Protein AF-A0A1F6ZN48-F1 (afdb_monomer)

Secondary structure (DSSP, 8-state):
-PPPEEEEEEEE--TT-TT---HHHHHHHHHHH-TT-EEEEETTTEEEEETTTEEEEEEEEEEETTEEEEEES--TT-GGG--STT--HHHHHHHHTTTT-EEEE-STTSTT-THHHHHHHHHSTT-HHHHT--EEEEEESGGGSS--GGGGGHHHHHHHHHHHHHHH-TTPEEEEE---SSGGGTTSS----PPPP-B-TTSSB-HHHHHHHHHHHHHHHHHHHHHHHHHHHHHHHHHHHTT--TTTHHHHHHHHHHHHTTSS-GGG-

pLDDT: mean 73.54, std 14.49, range [29.38, 93.12]

Solvent-accessible surface area (backbone atoms only — not comparable to full-atom values): 14704 Å² total; per-residue (Å²): 133,86,81,73,46,80,45,79,52,69,38,68,63,51,86,86,39,97,81,55,78,53,64,60,59,52,50,52,53,53,46,55,70,34,92,84,37,54,61,44,76,16,78,52,13,27,34,40,36,30,90,62,55,30,42,36,34,26,29,36,39,34,61,27,65,52,16,32,35,37,39,36,46,42,44,74,87,53,67,82,77,55,76,52,63,84,45,39,66,66,61,50,50,63,72,44,57,94,70,64,54,41,27,27,41,37,49,24,54,47,93,71,19,27,40,65,55,50,53,50,42,65,70,38,91,78,49,61,77,55,73,66,40,40,24,37,30,28,37,54,35,59,50,72,47,99,62,66,82,74,38,71,49,22,36,60,50,19,40,53,51,44,56,56,43,32,77,78,38,61,55,38,10,82,34,33,44,24,76,54,91,49,84,88,36,64,77,76,36,55,62,83,60,62,81,48,58,34,55,33,98,83,68,45,71,32,33,67,34,30,39,51,27,44,53,47,22,33,34,49,48,17,48,51,51,49,52,51,52,52,51,42,51,53,50,43,51,57,44,52,76,68,71,58,67,94,85,63,53,60,56,68,52,46,48,60,49,32,41,73,67,53,74,39,59,89,84,76,114

Mean predicted aligned error: 10.27 Å

Nearest PDB structures (foldseek):
  6r02-assembly1_F  TM=3.843E-01  e=4.782E+00  Psychrobacter arcticus

Foldseek 3Di:
DADAEEDEDEDAFDPPPPPTDCPQVVVLVVLVPDPVWDWDDFQQQWIQTPPNRYIYGYWYWAQELQATKIKTRDHPPCRVVGDDNPDHLVSVLVVCPPVLIAMEQPLQQDVSGNVVVLVVLLPDPVNPSLVSHLEYELAEQVLPPPDDPSSLCSSVVSVVSRVSSCVVPLNYAHWHDLNDPDPVSPPPIGQDWDQQDQQDPVGDGHSSSNSNSVSVRRSVNSVLVVVLVVVLVVVLVVVVVVPDDNPPVSCVSSVVSCVVNSVDDPSSD

Radius of gyration: 19.33 Å; Cα contacts (8 Å, |Δi|>4): 443; chains: 1; bounding box: 45×41×61 Å

Structure (mmCIF, N/CA/C/O backbone):
data_AF-A0A1F6ZN48-F1
#
_entry.id   AF-A0A1F6ZN48-F1
#
loop_
_atom_site.group_PDB
_atom_site.id
_atom_site.type_symbol
_atom_site.label_atom_id
_atom_site.label_alt_id
_atom_site.label_comp_id
_atom_site.label_asym_id
_atom_site.label_entity_id
_atom_site.label_seq_id
_atom_site.pdbx_PDB_ins_code
_atom_site.Cartn_x
_atom_site.Cartn_y
_atom_site.Cartn_z
_atom_site.occupancy
_atom_site.B_iso_or_equiv
_atom_site.auth_seq_id
_atom_site.auth_comp_id
_atom_site.auth_asym_id
_atom_site.auth_atom_id
_atom_site.pdbx_PDB_model_num
ATOM 1 N N . MET A 1 1 ? 15.085 -21.242 3.134 1.00 29.38 1 MET A N 1
ATOM 2 C CA . MET A 1 1 ? 13.868 -20.751 2.451 1.00 29.38 1 MET A CA 1
ATOM 3 C C . MET A 1 1 ? 14.048 -19.257 2.242 1.00 29.38 1 MET A C 1
ATOM 5 O O . MET A 1 1 ? 14.310 -18.572 3.220 1.00 29.38 1 MET A O 1
ATOM 9 N N . GLY A 1 2 ? 14.067 -18.788 0.990 1.00 34.91 2 GLY A N 1
ATOM 10 C CA . GLY A 1 2 ? 14.378 -17.390 0.669 1.00 34.91 2 GLY A CA 1
ATOM 11 C C . GLY A 1 2 ? 13.341 -16.435 1.257 1.00 34.91 2 GLY A C 1
ATOM 12 O O . GLY A 1 2 ? 12.150 -16.724 1.215 1.00 34.91 2 GLY A O 1
ATOM 13 N N . SER A 1 3 ? 13.793 -15.330 1.843 1.00 37.97 3 SER A N 1
ATOM 14 C CA . SER A 1 3 ? 12.930 -14.223 2.248 1.00 37.97 3 SER A CA 1
ATOM 15 C C . SER A 1 3 ? 12.482 -13.451 1.006 1.00 37.97 3 SER A C 1
ATOM 17 O O . SER A 1 3 ? 13.312 -13.073 0.182 1.00 37.97 3 SER A O 1
ATOM 19 N N . TRP A 1 4 ? 11.176 -13.241 0.877 1.00 49.06 4 TRP A N 1
ATOM 20 C CA . TRP A 1 4 ? 10.527 -12.568 -0.251 1.00 49.06 4 TRP A CA 1
ATOM 21 C C . TRP A 1 4 ? 10.323 -11.086 0.086 1.00 49.06 4 TRP A C 1
ATOM 23 O O . TRP A 1 4 ? 10.028 -10.772 1.240 1.00 49.06 4 TRP A O 1
ATOM 33 N N . ALA A 1 5 ? 10.459 -10.181 -0.886 1.00 53.94 5 ALA A N 1
ATOM 34 C CA . ALA A 1 5 ? 10.312 -8.741 -0.662 1.00 53.94 5 ALA A CA 1
ATOM 35 C C . ALA A 1 5 ? 9.341 -8.110 -1.669 1.00 53.94 5 ALA A C 1
ATOM 37 O O . ALA A 1 5 ? 9.411 -8.370 -2.869 1.00 53.94 5 ALA A O 1
ATOM 38 N N . VAL A 1 6 ? 8.446 -7.254 -1.174 1.00 56.34 6 VAL A N 1
ATOM 39 C CA . VAL A 1 6 ? 7.614 -6.371 -2.000 1.00 56.34 6 VAL A CA 1
ATOM 40 C C . VAL A 1 6 ? 8.195 -4.971 -1.881 1.00 56.34 6 VAL A C 1
ATOM 42 O O . VAL A 1 6 ? 8.385 -4.480 -0.769 1.00 56.34 6 VAL A O 1
ATOM 45 N N . ILE A 1 7 ? 8.503 -4.349 -3.017 1.00 58.72 7 ILE A N 1
ATOM 46 C CA . ILE A 1 7 ? 9.019 -2.981 -3.073 1.00 58.72 7 ILE A CA 1
ATOM 47 C C . ILE A 1 7 ? 8.030 -2.163 -3.900 1.00 58.72 7 ILE A C 1
ATOM 49 O O . ILE A 1 7 ? 7.825 -2.442 -5.078 1.00 58.72 7 ILE A O 1
ATOM 53 N N . GLY A 1 8 ? 7.400 -1.161 -3.293 1.00 57.28 8 GLY A N 1
ATOM 54 C CA . GLY A 1 8 ? 6.732 -0.107 -4.055 1.00 57.28 8 GLY A CA 1
ATOM 55 C C . GLY A 1 8 ? 7.788 0.879 -4.543 1.00 57.28 8 GLY A C 1
ATOM 56 O O . GLY A 1 8 ? 8.584 1.350 -3.733 1.00 57.28 8 GLY A O 1
ATOM 57 N N . ILE A 1 9 ? 7.834 1.158 -5.847 1.00 56.22 9 ILE A N 1
ATOM 58 C CA . ILE A 1 9 ? 8.553 2.328 -6.360 1.00 56.22 9 ILE A CA 1
ATOM 59 C C . ILE A 1 9 ? 7.487 3.370 -6.663 1.00 56.22 9 ILE A C 1
ATOM 61 O O . ILE A 1 9 ? 6.744 3.250 -7.637 1.00 56.22 9 ILE A O 1
ATOM 65 N N . THR A 1 10 ? 7.403 4.363 -5.791 1.00 55.34 10 THR A N 1
ATOM 66 C CA . THR A 1 10 ? 6.427 5.441 -5.890 1.00 55.34 10 THR A CA 1
ATOM 67 C C . THR A 1 10 ? 6.991 6.577 -6.733 1.00 55.34 10 THR A C 1
ATOM 69 O O . THR A 1 10 ? 8.103 7.054 -6.487 1.00 55.34 10 THR A O 1
ATOM 72 N N . SER A 1 11 ? 6.225 7.026 -7.725 1.00 52.91 11 SER A N 1
ATOM 73 C CA . SER A 1 11 ? 6.406 8.348 -8.314 1.00 52.91 11 SER A CA 1
ATOM 74 C C . SER A 1 11 ? 5.617 9.381 -7.514 1.00 52.91 11 SER A C 1
ATOM 76 O O . SER A 1 11 ? 4.406 9.243 -7.369 1.00 52.91 11 SER A O 1
ATOM 78 N N . ILE A 1 12 ? 6.273 10.439 -7.052 1.00 49.12 12 ILE A N 1
ATOM 79 C CA . ILE A 1 12 ? 5.602 11.717 -6.792 1.00 49.12 12 ILE A CA 1
ATOM 80 C C . ILE A 1 12 ? 5.347 12.299 -8.177 1.00 49.12 12 ILE A C 1
ATOM 82 O O . ILE A 1 12 ? 6.306 12.480 -8.935 1.00 49.12 12 ILE A O 1
ATOM 86 N N . GLY A 1 13 ? 4.081 12.485 -8.546 1.00 47.25 13 GLY A N 1
ATOM 87 C CA . GLY A 1 13 ? 3.722 13.086 -9.825 1.00 47.25 13 GLY A CA 1
ATOM 88 C C . GLY A 1 13 ? 4.231 14.522 -9.879 1.00 47.25 13 GLY A C 1
ATOM 89 O O . GLY A 1 13 ? 3.526 15.426 -9.457 1.00 47.25 13 GLY A O 1
ATOM 90 N N . ASP A 1 14 ? 5.458 14.733 -10.358 1.00 45.06 14 ASP A N 1
ATOM 91 C CA . ASP A 1 14 ? 5.970 16.080 -10.591 1.00 45.06 14 ASP A CA 1
ATOM 92 C C . ASP A 1 14 ? 5.291 16.616 -11.856 1.00 45.06 14 ASP A C 1
ATOM 94 O O . ASP A 1 14 ? 5.590 16.207 -12.983 1.00 45.06 14 ASP A O 1
ATOM 98 N N . ASP A 1 15 ? 4.361 17.537 -11.648 1.00 44.62 15 ASP A N 1
ATOM 99 C CA . ASP A 1 15 ? 3.696 18.373 -12.642 1.00 44.62 15 ASP A CA 1
ATOM 100 C C . ASP A 1 15 ? 4.688 19.162 -13.521 1.00 44.62 15 ASP A C 1
ATOM 102 O O . ASP A 1 15 ? 4.328 19.643 -14.598 1.00 44.62 15 ASP A O 1
ATOM 106 N N . ARG A 1 16 ? 5.973 19.219 -13.142 1.00 42.34 16 ARG A N 1
ATOM 107 C CA . ARG A 1 16 ? 7.070 19.786 -13.945 1.00 42.34 16 ARG A CA 1
ATOM 108 C C . ARG A 1 16 ? 7.732 18.787 -14.895 1.00 42.34 16 ARG A C 1
ATOM 110 O O . ARG A 1 16 ? 8.701 19.150 -15.564 1.00 42.34 16 ARG A O 1
ATOM 117 N N . CYS A 1 17 ? 7.252 17.544 -14.991 1.00 44.72 17 CYS A N 1
ATOM 118 C CA . CYS A 1 17 ? 7.737 16.577 -15.975 1.00 44.72 17 CYS A CA 1
ATOM 119 C C . CYS A 1 17 ? 6.802 16.539 -17.206 1.00 44.72 17 CYS A C 1
ATOM 121 O O . CYS A 1 17 ? 5.846 15.764 -17.221 1.00 44.72 17 CYS A O 1
ATOM 123 N N . PRO A 1 18 ? 7.082 17.294 -18.293 1.00 38.88 18 PRO A N 1
ATOM 124 C CA . PRO A 1 18 ? 6.216 17.370 -19.484 1.00 38.88 18 PRO A CA 1
ATOM 125 C C . PRO A 1 18 ? 6.076 16.044 -20.260 1.00 38.88 18 PRO A C 1
ATOM 127 O O . PRO A 1 18 ? 5.379 15.977 -21.270 1.00 38.88 18 PRO A O 1
ATOM 130 N N . HIS A 1 19 ? 6.744 14.977 -19.812 1.00 44.47 19 HIS A N 1
ATOM 131 C CA . HIS A 1 19 ? 6.700 13.636 -20.400 1.00 44.47 19 HIS A CA 1
ATOM 132 C C . HIS A 1 19 ? 6.181 12.553 -19.434 1.00 44.47 19 HIS A C 1
ATOM 134 O O . HIS A 1 19 ? 6.306 11.361 -19.750 1.00 44.47 19 HIS A O 1
ATOM 140 N N . GLY A 1 20 ? 5.621 12.968 -18.290 1.00 57.22 20 GLY A N 1
ATOM 141 C CA . GLY A 1 20 ? 5.235 12.099 -17.178 1.00 57.22 20 GLY A CA 1
ATOM 142 C C . GLY A 1 20 ? 6.442 11.589 -16.385 1.00 57.22 20 GLY A C 1
ATOM 143 O O . GLY A 1 20 ? 7.563 11.510 -16.900 1.00 57.22 20 GLY A O 1
ATOM 144 N N . ASP A 1 21 ? 6.230 11.232 -15.118 1.00 63.84 21 ASP A N 1
ATOM 145 C CA . ASP A 1 21 ? 7.240 10.523 -14.335 1.00 63.84 21 ASP A CA 1
ATOM 146 C C . ASP A 1 21 ? 7.408 9.096 -14.880 1.00 63.84 21 ASP A C 1
ATOM 148 O O . ASP A 1 21 ? 6.488 8.286 -14.825 1.00 63.84 21 ASP A O 1
ATOM 152 N N . ARG A 1 22 ? 8.596 8.804 -15.425 1.00 73.31 22 ARG A N 1
ATOM 153 C CA . ARG A 1 22 ? 8.951 7.503 -16.017 1.00 73.31 22 ARG A CA 1
ATOM 154 C C . ARG A 1 22 ? 9.913 6.688 -15.154 1.00 73.31 22 ARG A C 1
ATOM 156 O O . ARG A 1 22 ? 10.701 5.895 -15.679 1.00 73.31 22 ARG A O 1
ATOM 163 N N . ARG A 1 23 ? 9.973 6.940 -13.839 1.00 76.31 23 ARG A N 1
ATOM 164 C CA . ARG A 1 23 ? 10.884 6.225 -12.925 1.00 76.31 23 ARG A CA 1
ATOM 165 C C . ARG A 1 23 ? 10.635 4.718 -12.935 1.00 76.31 23 ARG A C 1
ATOM 167 O O . ARG A 1 23 ? 11.607 3.962 -12.976 1.00 76.31 23 ARG A O 1
ATOM 174 N N . PHE A 1 24 ? 9.374 4.285 -12.963 1.00 80.06 24 PHE A N 1
ATOM 175 C CA . PHE A 1 24 ? 9.022 2.867 -13.036 1.00 80.06 24 PHE A CA 1
ATOM 176 C C . PHE A 1 24 ? 9.510 2.224 -14.342 1.00 80.06 24 PHE A C 1
ATOM 178 O O . PHE A 1 24 ? 10.179 1.192 -14.303 1.00 80.06 24 PHE A O 1
ATOM 185 N N . GLU A 1 25 ? 9.258 2.851 -15.493 1.00 79.25 25 GLU A N 1
ATOM 186 C CA . GLU A 1 25 ? 9.687 2.371 -16.812 1.00 79.25 25 GLU A CA 1
ATOM 187 C C . GLU A 1 25 ? 11.210 2.312 -16.898 1.00 79.25 25 GLU A C 1
ATOM 189 O O . GLU A 1 25 ? 11.771 1.289 -17.282 1.00 79.25 25 GLU A O 1
ATOM 194 N N . ARG A 1 26 ? 11.901 3.374 -16.463 1.00 81.88 26 ARG A N 1
ATOM 195 C CA . ARG A 1 26 ? 13.371 3.418 -16.441 1.00 81.88 26 ARG A CA 1
ATOM 196 C C . ARG A 1 26 ? 13.951 2.326 -15.549 1.00 81.88 26 ARG A C 1
ATOM 198 O O . ARG A 1 26 ? 14.933 1.689 -15.936 1.00 81.88 26 ARG A O 1
ATOM 205 N N . PHE A 1 27 ? 13.360 2.096 -14.375 1.00 82.88 27 PHE A N 1
ATOM 206 C CA . PHE A 1 27 ? 13.764 1.006 -13.492 1.00 82.88 27 PHE A CA 1
ATOM 207 C C . PHE A 1 27 ? 13.535 -0.355 -14.158 1.00 82.88 27 PHE A C 1
ATOM 209 O O . PHE A 1 27 ? 14.456 -1.172 -14.202 1.00 82.88 27 PHE A O 1
ATOM 216 N N . ALA A 1 28 ? 12.351 -0.584 -14.728 1.00 82.56 28 ALA A N 1
ATOM 217 C CA . ALA A 1 28 ? 12.004 -1.834 -15.393 1.00 82.56 28 ALA A CA 1
ATOM 218 C C . ALA A 1 28 ? 12.919 -2.133 -16.588 1.00 82.56 28 ALA A C 1
ATOM 220 O O . ALA A 1 28 ? 13.422 -3.250 -16.712 1.00 82.56 28 ALA A O 1
ATOM 221 N N . ASP A 1 29 ? 13.193 -1.138 -17.428 1.00 85.50 29 ASP A N 1
ATOM 222 C CA 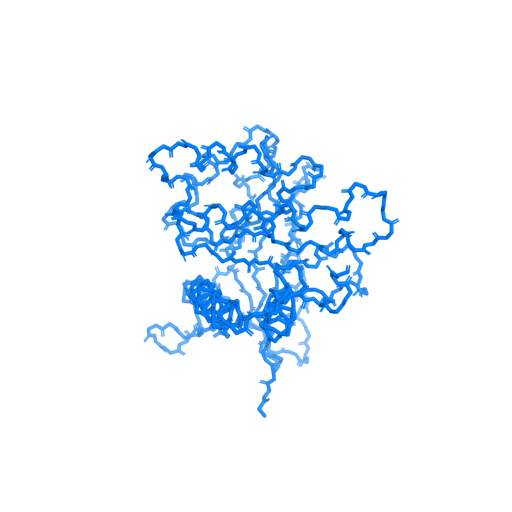. ASP A 1 29 ? 14.073 -1.268 -18.588 1.00 85.50 29 ASP A CA 1
ATOM 223 C C . ASP A 1 29 ? 15.526 -1.506 -18.176 1.00 85.50 29 ASP A C 1
ATOM 225 O O . ASP A 1 29 ? 16.215 -2.342 -18.764 1.00 85.50 29 ASP A O 1
ATOM 229 N N . SER A 1 30 ? 16.002 -0.802 -17.145 1.00 85.31 30 SER A N 1
ATOM 230 C CA . SER A 1 30 ? 17.337 -1.018 -16.581 1.00 85.31 30 SER A CA 1
ATOM 231 C C . SER A 1 30 ? 17.478 -2.435 -16.015 1.00 85.31 30 SER A C 1
ATOM 233 O O . SER A 1 30 ? 18.443 -3.141 -16.321 1.00 85.31 30 SER A O 1
ATOM 235 N N . ALA A 1 31 ? 16.474 -2.900 -15.266 1.00 83.56 31 ALA A N 1
ATOM 236 C CA . ALA A 1 31 ? 16.444 -4.249 -14.718 1.00 83.56 31 ALA A CA 1
ATOM 237 C C . ALA A 1 31 ? 16.430 -5.316 -15.829 1.00 83.56 31 ALA A C 1
ATOM 239 O O . ALA A 1 31 ? 17.190 -6.278 -15.741 1.00 83.56 31 ALA A O 1
ATOM 240 N N . LYS A 1 32 ? 15.644 -5.122 -16.901 1.00 86.06 32 LYS A N 1
ATOM 241 C CA . LYS A 1 32 ? 15.586 -6.020 -18.075 1.00 86.06 32 LYS A CA 1
ATOM 242 C C . LYS A 1 32 ? 16.908 -6.087 -18.849 1.00 86.06 32 LYS A C 1
ATOM 244 O O . LYS A 1 32 ? 17.242 -7.133 -19.394 1.00 86.06 32 LYS A O 1
ATOM 249 N N . LYS A 1 33 ? 17.678 -4.993 -18.900 1.00 88.44 33 LYS A N 1
ATOM 250 C CA . LYS A 1 33 ? 19.006 -4.956 -19.548 1.00 88.44 33 LYS A CA 1
ATOM 251 C C . LYS A 1 33 ? 20.085 -5.685 -18.743 1.00 88.44 33 LYS A C 1
ATOM 253 O O . LYS A 1 33 ? 21.126 -6.049 -19.292 1.00 88.44 33 LYS A O 1
ATOM 258 N N . SER A 1 34 ? 19.867 -5.894 -17.445 1.00 83.81 34 SER A N 1
ATOM 259 C CA . SER A 1 34 ? 20.812 -6.610 -16.594 1.00 83.81 34 SER A CA 1
ATOM 260 C C . SER A 1 34 ? 20.828 -8.100 -16.925 1.00 83.81 34 SER A C 1
ATOM 262 O O . SER A 1 34 ? 19.850 -8.806 -16.709 1.00 83.81 34 SER A O 1
ATOM 264 N N . ARG A 1 35 ? 21.992 -8.629 -17.320 1.00 82.62 35 ARG A N 1
ATOM 265 C CA . ARG A 1 35 ? 22.191 -10.083 -17.495 1.00 82.62 35 ARG A CA 1
ATOM 266 C C . ARG A 1 35 ? 22.078 -10.881 -16.187 1.00 82.62 35 ARG A C 1
ATOM 268 O O . ARG A 1 35 ? 22.070 -12.105 -16.226 1.00 82.62 35 ARG A O 1
ATOM 275 N N . LYS A 1 36 ? 22.049 -10.204 -15.031 1.00 85.62 36 LYS A N 1
ATOM 276 C CA . LYS A 1 36 ? 21.998 -10.840 -13.704 1.00 85.62 36 LYS A CA 1
ATOM 277 C C . LYS A 1 36 ? 20.583 -11.205 -13.264 1.00 85.62 36 LYS A C 1
ATOM 279 O O . LYS A 1 36 ? 20.440 -12.004 -12.343 1.00 85.62 36 LYS A O 1
ATOM 284 N N . TYR A 1 37 ? 19.564 -10.598 -13.869 1.00 84.56 37 TYR A N 1
ATOM 285 C CA . TYR A 1 37 ? 18.188 -10.722 -13.408 1.00 84.56 37 TYR A CA 1
ATOM 286 C C . TYR A 1 37 ? 17.283 -11.236 -14.518 1.00 84.56 37 TYR A C 1
ATOM 288 O O . TYR A 1 37 ? 17.397 -10.824 -15.668 1.00 84.56 37 TYR A O 1
ATOM 296 N N . ASN A 1 38 ? 16.351 -12.111 -14.152 1.00 86.56 38 ASN A N 1
ATOM 297 C CA . ASN A 1 38 ? 15.229 -12.454 -15.016 1.00 86.56 38 ASN A CA 1
ATOM 298 C C . ASN A 1 38 ? 14.041 -11.577 -14.616 1.00 86.56 38 ASN A C 1
ATOM 300 O O . ASN A 1 38 ? 13.551 -11.682 -13.490 1.00 86.56 38 ASN A O 1
ATOM 304 N N . VAL A 1 39 ? 13.617 -10.690 -15.516 1.00 88.12 39 VAL A N 1
ATOM 305 C CA . VAL A 1 39 ? 12.559 -9.710 -15.252 1.00 88.12 39 VAL A CA 1
ATOM 306 C C . VAL A 1 39 ? 11.333 -10.045 -16.085 1.00 88.12 39 VAL A C 1
ATOM 308 O O . VAL A 1 39 ? 11.400 -10.058 -17.312 1.00 88.12 39 VAL A O 1
ATOM 311 N N . ARG A 1 40 ? 10.202 -10.289 -15.420 1.00 88.38 40 ARG A N 1
ATOM 312 C CA . ARG A 1 40 ? 8.908 -10.527 -16.071 1.00 88.38 40 ARG A CA 1
ATOM 313 C C . ARG A 1 40 ? 8.004 -9.320 -15.895 1.00 88.38 40 ARG A C 1
ATOM 315 O O . ARG A 1 40 ? 7.862 -8.817 -14.784 1.00 88.38 40 ARG A O 1
ATOM 322 N N . ASP A 1 41 ? 7.407 -8.875 -16.990 1.00 87.56 41 ASP A N 1
ATOM 323 C CA . ASP A 1 41 ? 6.379 -7.838 -16.987 1.00 87.56 41 ASP A CA 1
ATOM 324 C C . ASP A 1 41 ? 5.039 -8.443 -16.553 1.00 87.56 41 ASP A C 1
ATOM 326 O O . ASP A 1 41 ? 4.695 -9.531 -17.011 1.00 87.56 41 ASP A O 1
ATOM 330 N N . LEU A 1 42 ? 4.324 -7.774 -15.651 1.00 87.56 42 LEU A N 1
ATOM 331 C CA . LEU A 1 42 ? 3.010 -8.185 -15.157 1.00 87.56 42 LEU A CA 1
ATOM 332 C C . LEU A 1 42 ? 1.971 -7.168 -15.647 1.00 87.56 42 LEU A C 1
ATOM 334 O O . LEU A 1 42 ? 1.446 -6.367 -14.870 1.00 87.56 42 LEU A O 1
ATOM 338 N N . ASP A 1 43 ? 1.762 -7.169 -16.964 1.00 84.06 43 ASP A N 1
ATOM 339 C CA . ASP A 1 43 ? 0.775 -6.352 -17.686 1.00 84.06 43 ASP A CA 1
ATOM 340 C C . ASP A 1 43 ? 0.925 -4.841 -17.446 1.00 84.06 43 ASP A C 1
ATOM 342 O O . ASP A 1 43 ? -0.048 -4.100 -17.311 1.00 84.06 43 ASP A O 1
ATOM 346 N N . GLY A 1 44 ? 2.170 -4.370 -17.314 1.00 81.06 44 GLY A N 1
ATOM 347 C CA . GLY A 1 44 ? 2.487 -2.971 -17.035 1.00 81.06 44 GLY A CA 1
ATOM 348 C C . GLY A 1 44 ? 2.136 -2.487 -15.622 1.00 81.06 44 GLY 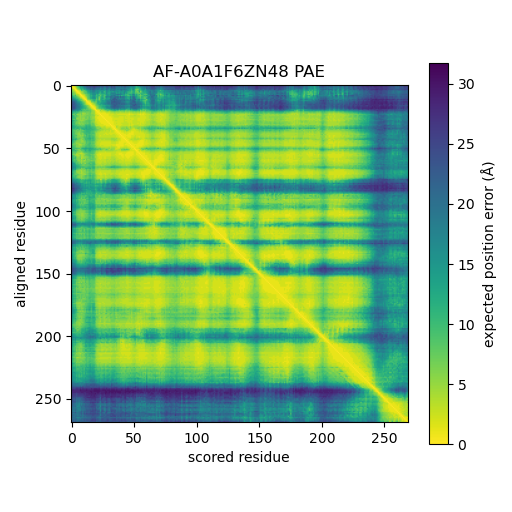A C 1
ATOM 349 O O . GLY A 1 44 ? 2.503 -1.368 -15.273 1.00 81.06 44 GLY A O 1
ATOM 350 N N . ARG A 1 45 ? 1.481 -3.307 -14.790 1.00 83.69 45 ARG A N 1
ATOM 351 C CA . ARG A 1 45 ? 1.122 -2.960 -13.401 1.00 83.69 45 ARG A CA 1
ATOM 352 C C . ARG A 1 45 ? 2.257 -3.197 -12.417 1.00 83.69 45 ARG A C 1
ATOM 354 O O . ARG A 1 45 ? 2.337 -2.552 -11.373 1.00 83.69 45 ARG A O 1
ATOM 361 N N . ALA A 1 46 ? 3.101 -4.173 -12.725 1.00 87.06 46 ALA A N 1
ATOM 362 C CA . ALA A 1 46 ? 4.237 -4.556 -11.910 1.00 87.06 46 ALA A CA 1
ATOM 363 C C . ALA A 1 46 ? 5.301 -5.260 -12.756 1.00 87.06 46 ALA A C 1
ATOM 365 O O . ALA A 1 46 ? 5.069 -5.640 -13.904 1.00 87.06 46 ALA A O 1
ATOM 366 N N . ILE A 1 47 ? 6.470 -5.466 -12.164 1.00 87.56 47 ILE A N 1
ATOM 367 C CA . ILE A 1 47 ? 7.485 -6.379 -12.673 1.00 87.56 47 ILE A CA 1
ATOM 368 C C . ILE A 1 47 ? 7.920 -7.347 -11.576 1.00 87.56 47 ILE A C 1
ATOM 370 O O . ILE A 1 47 ? 8.029 -6.981 -10.406 1.00 87.56 47 ILE A O 1
ATOM 374 N N . LEU A 1 48 ? 8.192 -8.588 -11.962 1.00 87.12 48 LEU A N 1
ATOM 375 C CA . LEU A 1 48 ? 8.806 -9.597 -11.106 1.00 87.12 48 LEU A CA 1
ATOM 376 C C . LEU A 1 48 ? 10.291 -9.702 -11.450 1.00 87.12 48 LEU A C 1
ATOM 378 O O . LEU A 1 48 ? 10.635 -10.012 -12.589 1.00 87.12 48 LEU A O 1
ATOM 382 N N . VAL A 1 49 ? 11.160 -9.501 -10.463 1.00 86.56 49 VAL A N 1
ATOM 383 C CA . VAL A 1 49 ? 12.619 -9.581 -10.595 1.00 86.56 49 VAL A CA 1
ATOM 384 C C . VAL A 1 49 ? 13.137 -10.835 -9.886 1.00 86.56 49 VAL A C 1
ATOM 386 O O . VAL A 1 49 ? 13.033 -10.977 -8.666 1.00 86.56 49 VAL A O 1
ATOM 389 N N . GLN A 1 50 ? 13.721 -11.754 -10.652 1.00 84.12 50 GLN A N 1
ATOM 390 C CA . GLN A 1 50 ? 14.328 -13.001 -10.177 1.00 84.12 50 GLN A CA 1
ATOM 391 C C . GLN A 1 50 ? 15.863 -12.950 -10.269 1.00 84.12 50 GLN A C 1
ATOM 393 O O . GLN A 1 50 ? 16.389 -12.238 -11.126 1.00 84.12 50 GLN A O 1
ATOM 398 N N . PRO A 1 51 ? 16.600 -13.706 -9.426 1.00 77.25 51 PRO A N 1
ATOM 399 C CA . PRO A 1 51 ? 16.127 -14.697 -8.444 1.00 77.25 51 PRO A CA 1
ATOM 400 C C . PRO A 1 51 ? 15.654 -14.109 -7.106 1.00 77.25 51 PRO A C 1
ATOM 402 O O . PRO A 1 51 ? 15.212 -14.860 -6.245 1.00 77.25 51 PRO A O 1
ATOM 405 N N . GLY A 1 52 ? 15.722 -12.786 -6.919 1.00 70.81 52 GLY A N 1
ATOM 406 C CA . GLY A 1 52 ? 15.337 -12.130 -5.662 1.00 70.81 52 GLY A CA 1
ATOM 407 C C . GLY A 1 52 ? 13.857 -12.264 -5.288 1.00 70.81 52 GLY A C 1
ATOM 408 O O . GLY A 1 52 ? 13.496 -11.972 -4.153 1.00 70.81 52 GLY A O 1
ATOM 409 N N . ASN A 1 53 ? 13.012 -12.707 -6.225 1.00 78.06 53 ASN A N 1
ATOM 410 C CA . ASN A 1 53 ? 11.559 -12.795 -6.086 1.00 78.06 53 ASN A CA 1
ATOM 411 C C . ASN A 1 53 ? 10.957 -11.497 -5.541 1.00 78.06 53 ASN A C 1
ATOM 413 O O . ASN A 1 53 ? 10.169 -11.487 -4.593 1.00 78.06 53 ASN A O 1
ATOM 417 N N . ILE A 1 54 ? 11.399 -10.400 -6.149 1.00 82.25 54 ILE A N 1
ATOM 418 C CA . ILE A 1 54 ? 10.978 -9.052 -5.806 1.00 82.25 54 ILE A CA 1
ATOM 419 C C . ILE A 1 54 ? 9.876 -8.662 -6.775 1.00 82.25 54 ILE A C 1
ATOM 421 O O . ILE A 1 54 ? 10.086 -8.692 -7.988 1.00 82.25 54 ILE A O 1
ATOM 425 N N . VAL A 1 55 ? 8.718 -8.283 -6.242 1.00 85.44 55 VAL A N 1
ATOM 426 C CA . VAL A 1 55 ? 7.656 -7.669 -7.042 1.00 85.44 55 VAL A CA 1
ATOM 427 C C . VAL A 1 55 ? 7.743 -6.169 -6.860 1.00 85.44 55 VAL A C 1
ATOM 429 O O . VAL A 1 55 ? 7.685 -5.676 -5.731 1.00 85.44 55 VAL A O 1
ATOM 432 N N . VAL A 1 56 ? 7.892 -5.469 -7.979 1.00 87.00 56 VAL A N 1
ATOM 433 C CA . VAL A 1 56 ? 7.918 -4.013 -8.031 1.00 87.00 56 VAL A CA 1
ATOM 434 C C . VAL A 1 56 ? 6.656 -3.535 -8.716 1.00 87.00 56 VAL A C 1
ATOM 436 O O . VAL A 1 56 ? 6.469 -3.804 -9.900 1.00 87.00 56 VAL A O 1
ATOM 439 N N . TYR A 1 57 ? 5.788 -2.858 -7.975 1.00 87.12 57 TYR A N 1
ATOM 440 C CA . TYR A 1 57 ? 4.543 -2.311 -8.510 1.00 87.12 57 TYR A CA 1
ATOM 441 C C . TYR A 1 57 ? 4.760 -0.911 -9.077 1.00 87.12 57 TYR A C 1
ATOM 443 O O . TYR A 1 57 ? 5.541 -0.133 -8.529 1.00 87.12 57 TYR A O 1
ATOM 451 N N . ASN A 1 58 ? 4.036 -0.597 -10.148 1.00 85.12 58 ASN A N 1
ATOM 452 C CA . ASN A 1 58 ? 3.876 0.767 -10.620 1.00 85.12 58 ASN A CA 1
ATOM 453 C C . ASN A 1 58 ? 2.918 1.503 -9.678 1.00 85.12 58 ASN A C 1
ATOM 455 O O . ASN A 1 58 ? 1.808 1.021 -9.420 1.00 85.12 58 ASN A O 1
ATOM 459 N N . SER A 1 59 ? 3.347 2.636 -9.136 1.00 84.44 59 SER A N 1
ATOM 460 C CA . SER A 1 59 ? 2.581 3.372 -8.134 1.00 84.44 59 SER A CA 1
ATOM 461 C C . SER A 1 59 ? 2.829 4.867 -8.200 1.00 84.44 59 SER A C 1
ATOM 463 O O . SER A 1 59 ? 3.930 5.291 -8.540 1.00 84.44 59 SER A O 1
ATOM 465 N N . ILE A 1 60 ? 1.819 5.644 -7.813 1.00 81.94 60 ILE A N 1
ATOM 466 C CA . ILE A 1 60 ? 1.894 7.099 -7.689 1.00 81.94 60 ILE A CA 1
ATOM 467 C C . ILE A 1 60 ? 1.445 7.521 -6.297 1.00 81.94 60 ILE A C 1
ATOM 469 O O . ILE A 1 60 ? 0.466 6.989 -5.772 1.00 81.94 60 ILE A O 1
ATOM 473 N N . GLU A 1 61 ? 2.141 8.485 -5.718 1.00 82.81 61 GLU A N 1
ATOM 474 C CA . GLU A 1 61 ? 1.597 9.282 -4.631 1.00 82.81 61 GLU A CA 1
ATOM 475 C C . GLU A 1 61 ? 0.919 10.508 -5.231 1.00 82.81 61 GLU A C 1
ATOM 477 O O . GLU A 1 61 ? 1.562 11.369 -5.832 1.00 82.81 61 GLU A O 1
ATOM 482 N N . ALA A 1 62 ? -0.403 10.532 -5.124 1.00 79.81 62 ALA A N 1
ATOM 483 C CA . ALA A 1 62 ? -1.227 11.634 -5.567 1.00 79.81 62 ALA A CA 1
ATOM 484 C C . ALA A 1 62 ? -1.378 12.652 -4.436 1.00 79.81 62 ALA A C 1
ATOM 486 O O . ALA A 1 62 ? -1.974 12.333 -3.407 1.00 79.81 62 ALA A O 1
ATOM 487 N N . GLU A 1 63 ? -0.888 13.873 -4.648 1.00 78.44 63 GLU A N 1
ATOM 488 C CA . GLU A 1 63 ? -1.161 15.013 -3.772 1.00 78.44 63 GLU A CA 1
ATOM 489 C C . GLU A 1 63 ? -2.566 15.560 -4.062 1.00 78.44 63 GLU A C 1
ATOM 491 O O . GLU A 1 63 ? -2.800 16.178 -5.104 1.00 78.44 63 GLU A O 1
ATOM 496 N N . LEU A 1 64 ? -3.513 15.323 -3.151 1.00 78.62 64 LEU A N 1
ATOM 497 C CA . LEU A 1 64 ? -4.895 15.796 -3.274 1.00 78.62 64 LEU A CA 1
ATOM 498 C C . LEU A 1 64 ? -5.143 16.999 -2.368 1.00 78.62 64 LEU A C 1
ATOM 500 O O . LEU A 1 64 ? -4.365 17.295 -1.458 1.00 78.62 64 LEU A O 1
ATOM 504 N N . ARG A 1 65 ? -6.283 17.668 -2.570 1.00 77.62 65 ARG A N 1
ATOM 505 C CA . ARG A 1 65 ? -6.695 18.810 -1.739 1.00 77.62 65 ARG A CA 1
ATOM 506 C C . ARG A 1 65 ? -6.742 18.475 -0.246 1.00 77.62 65 ARG A C 1
ATOM 508 O O . ARG A 1 65 ? -6.328 19.290 0.572 1.00 77.62 65 ARG A O 1
ATOM 515 N N . GLU A 1 66 ? -7.270 17.306 0.108 1.00 80.38 66 GLU A N 1
ATOM 516 C CA . GLU A 1 66 ? -7.414 16.882 1.506 1.00 80.38 66 GLU A CA 1
ATOM 517 C C . GLU A 1 66 ? -6.251 16.012 2.002 1.00 80.38 66 GLU A C 1
ATOM 519 O O . GLU A 1 66 ? -6.353 15.461 3.090 1.00 80.38 66 GLU A O 1
ATOM 524 N N . GLY A 1 67 ? -5.183 15.858 1.212 1.00 81.38 67 GLY A N 1
ATOM 525 C CA . GLY A 1 67 ? -3.970 15.111 1.553 1.00 81.38 67 GLY A CA 1
ATOM 526 C C . GLY A 1 67 ? -3.599 14.010 0.567 1.00 81.38 67 GLY A C 1
ATOM 527 O O . GLY A 1 67 ? -4.239 13.856 -0.467 1.00 81.38 67 GLY A O 1
ATOM 528 N N . SER A 1 68 ? -2.527 13.269 0.848 1.00 84.38 68 SER A N 1
ATOM 529 C CA . SER A 1 68 ? -1.943 12.364 -0.149 1.00 84.38 68 SER A CA 1
ATOM 530 C C . SER A 1 68 ? -2.473 10.929 -0.098 1.00 84.38 68 SER A C 1
ATOM 532 O O . SER A 1 68 ? -2.747 10.358 0.965 1.00 84.38 68 SER A O 1
ATOM 534 N N . VAL A 1 69 ? -2.553 10.317 -1.283 1.00 86.38 69 VAL A N 1
ATOM 535 C CA . VAL A 1 69 ? -2.944 8.916 -1.480 1.00 86.38 69 VAL A CA 1
ATOM 536 C C . VAL A 1 69 ? -1.908 8.205 -2.339 1.00 86.38 69 VAL A C 1
ATOM 538 O O . VAL A 1 69 ? -1.664 8.583 -3.482 1.00 86.38 69 VAL A O 1
ATOM 541 N N . LEU A 1 70 ? -1.349 7.115 -1.819 1.00 87.44 70 LEU A N 1
ATOM 542 C CA . LEU A 1 70 ? -0.518 6.198 -2.587 1.00 87.44 70 LEU A CA 1
ATOM 543 C C . LEU A 1 70 ? -1.407 5.183 -3.311 1.00 87.44 70 LEU A C 1
ATOM 545 O O . LEU A 1 70 ? -2.046 4.337 -2.681 1.00 87.44 70 LEU A O 1
ATOM 549 N N . VAL A 1 71 ? -1.419 5.233 -4.639 1.00 86.75 71 VAL A N 1
ATOM 550 C CA . VAL A 1 71 ? -2.131 4.282 -5.499 1.00 86.75 71 VAL A CA 1
ATOM 551 C C . VAL A 1 71 ? -1.131 3.313 -6.119 1.00 86.75 71 VAL A C 1
ATOM 553 O O . VAL A 1 71 ? -0.170 3.723 -6.764 1.00 86.75 71 VAL A O 1
ATOM 556 N N . VAL A 1 72 ? -1.364 2.014 -5.940 1.00 87.88 72 VAL A N 1
ATOM 557 C CA . VAL A 1 72 ? -0.459 0.926 -6.330 1.00 87.88 72 VAL A CA 1
ATOM 558 C C . VAL A 1 72 ? -1.121 -0.005 -7.345 1.00 87.88 72 VAL A C 1
ATOM 560 O O . VAL A 1 72 ? -2.289 -0.380 -7.206 1.00 87.88 72 VAL A O 1
ATOM 563 N N . GLY A 1 73 ? -0.340 -0.427 -8.343 1.00 85.81 73 GLY A N 1
ATOM 564 C CA . GLY A 1 73 ? -0.759 -1.339 -9.409 1.00 85.81 73 GLY A CA 1
ATOM 565 C C . GLY A 1 73 ? -1.348 -0.633 -10.631 1.00 85.81 73 GLY A C 1
ATOM 566 O O . GLY A 1 73 ? -2.186 -1.221 -11.323 1.00 85.81 73 GLY A O 1
ATOM 567 N N . LEU A 1 74 ? -0.933 0.615 -10.873 1.00 82.75 74 LEU A N 1
ATOM 568 C CA . LEU A 1 74 ? -1.344 1.411 -12.029 1.00 82.75 74 LEU A CA 1
ATOM 569 C C . LEU A 1 74 ? -0.835 0.797 -13.334 1.00 82.75 74 LEU A C 1
ATOM 571 O O . LEU A 1 74 ? 0.305 0.350 -13.414 1.00 82.75 74 LEU A O 1
ATOM 575 N N . GLN A 1 75 ? -1.646 0.826 -14.388 1.00 80.06 75 GLN A N 1
ATOM 576 C CA . GLN A 1 75 ? -1.146 0.513 -15.729 1.00 80.06 75 GLN A CA 1
ATOM 577 C C . GLN A 1 75 ? -0.222 1.645 -16.214 1.00 80.06 75 GLN A C 1
ATOM 579 O O . GLN A 1 75 ? -0.469 2.811 -15.895 1.00 80.06 75 GLN A O 1
ATOM 584 N N . ARG A 1 76 ? 0.829 1.322 -16.984 1.00 69.31 76 ARG A N 1
ATOM 585 C CA . ARG A 1 76 ? 1.864 2.284 -17.437 1.00 69.31 76 ARG A CA 1
ATOM 586 C C . ARG A 1 76 ? 1.312 3.562 -18.083 1.00 69.31 76 ARG A C 1
ATOM 588 O O . ARG A 1 76 ? 1.891 4.624 -17.902 1.00 69.31 76 ARG A O 1
ATOM 595 N N . ASP A 1 77 ? 0.151 3.483 -18.727 1.00 65.06 77 ASP A N 1
ATOM 596 C CA . ASP A 1 77 ? -0.458 4.614 -19.441 1.00 65.06 77 ASP A CA 1
ATOM 597 C C . ASP A 1 77 ? -1.570 5.325 -18.644 1.00 65.06 77 ASP A C 1
ATOM 599 O O . ASP A 1 77 ? -2.230 6.235 -19.143 1.00 65.06 77 ASP A O 1
ATOM 603 N N . THR A 1 78 ? -1.794 4.926 -17.386 1.00 64.75 78 THR A N 1
ATOM 604 C CA . THR A 1 78 ? -2.825 5.513 -16.506 1.00 64.75 78 THR A CA 1
ATOM 605 C C . THR A 1 78 ? -2.289 6.561 -15.528 1.00 64.75 78 THR A C 1
ATOM 607 O O . THR A 1 78 ? -3.042 7.071 -14.704 1.00 64.75 78 THR A O 1
ATOM 610 N N . THR A 1 79 ? -1.015 6.940 -15.630 1.00 56.59 79 THR A N 1
ATOM 611 C CA . THR A 1 79 ? -0.381 7.966 -14.778 1.00 56.59 79 THR A CA 1
ATOM 612 C C . THR A 1 79 ? -0.952 9.372 -14.984 1.00 56.59 79 THR A C 1
ATOM 614 O O . THR A 1 79 ? -0.914 10.178 -14.061 1.00 56.59 79 THR A O 1
ATOM 617 N N . ASN A 1 80 ? -1.596 9.641 -16.127 1.00 55.09 80 ASN A N 1
ATOM 618 C CA . ASN A 1 80 ? -2.337 10.887 -16.374 1.00 55.09 80 ASN A CA 1
ATOM 619 C C . ASN A 1 80 ? -3.619 11.027 -15.530 1.00 55.09 80 ASN A C 1
ATOM 621 O O . ASN A 1 80 ? -4.286 12.054 -15.610 1.00 55.09 80 ASN A O 1
ATOM 625 N N . LEU A 1 81 ? -4.008 10.004 -14.756 1.00 54.91 81 LEU A N 1
ATOM 626 C CA . LEU A 1 81 ? -5.235 10.047 -13.956 1.00 54.91 81 LEU A CA 1
ATOM 627 C C . LEU A 1 81 ? -5.171 11.049 -12.795 1.00 54.91 81 LEU A C 1
ATOM 629 O O . LEU A 1 81 ? -6.221 11.368 -12.244 1.00 54.91 81 LEU A O 1
ATOM 633 N N . ILE A 1 82 ? -3.983 11.492 -12.366 1.00 57.00 82 ILE A N 1
ATOM 634 C CA . ILE A 1 82 ? -3.858 12.199 -11.088 1.00 57.00 82 ILE A CA 1
ATOM 635 C C . ILE A 1 82 ? -2.667 13.164 -11.104 1.00 57.00 82 ILE A C 1
ATOM 637 O O . ILE A 1 82 ? -1.584 12.851 -10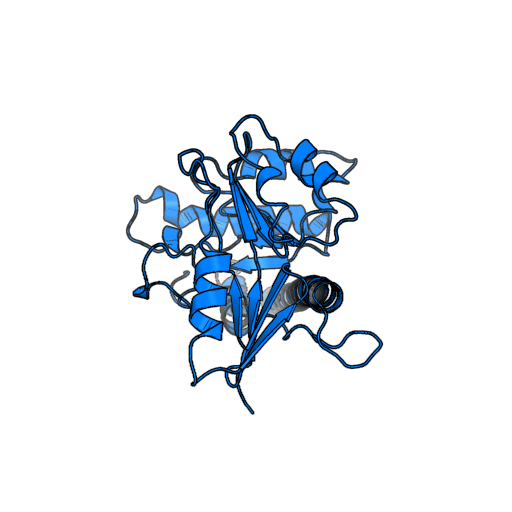.618 1.00 57.00 82 ILE A O 1
ATOM 641 N N . SER A 1 83 ? -2.856 14.353 -11.675 1.00 50.28 83 SER A N 1
ATOM 642 C CA . SER A 1 83 ? -1.924 15.466 -11.472 1.00 50.28 83 SER A CA 1
ATOM 643 C C . SER A 1 83 ? -2.695 16.730 -11.109 1.00 50.28 83 SER A C 1
ATOM 645 O O . SER A 1 83 ? -3.495 17.212 -11.911 1.00 50.28 83 SER A O 1
ATOM 647 N N . GLY A 1 84 ? -2.430 17.268 -9.919 1.00 54.19 84 GLY A N 1
ATOM 648 C CA . GLY A 1 84 ? -2.898 18.584 -9.491 1.00 54.19 84 GLY A CA 1
ATOM 649 C C . GLY A 1 84 ? -3.762 18.566 -8.230 1.00 54.19 84 GLY A C 1
ATOM 650 O O . GLY A 1 84 ? -4.599 17.689 -8.028 1.00 54.19 84 GLY A O 1
ATOM 651 N N . ARG A 1 85 ? -3.609 19.625 -7.425 1.00 53.31 85 ARG A N 1
ATOM 652 C CA . ARG A 1 85 ? -4.356 19.889 -6.177 1.00 53.31 85 ARG A CA 1
ATOM 653 C C . ARG A 1 85 ? -5.874 20.059 -6.362 1.00 53.31 85 ARG A C 1
ATOM 655 O O . ARG A 1 85 ? -6.585 20.273 -5.385 1.00 53.31 85 ARG A O 1
ATOM 662 N N . GLU A 1 86 ? -6.366 20.009 -7.599 1.00 59.47 86 GLU A N 1
ATOM 663 C CA . GLU A 1 86 ? -7.793 20.074 -7.936 1.00 59.47 86 GLU A CA 1
ATOM 664 C C . GLU A 1 86 ? -8.500 18.717 -7.788 1.00 59.47 86 GLU A C 1
ATOM 666 O O . GLU A 1 86 ? -9.724 18.673 -7.662 1.00 59.47 86 GLU A O 1
ATOM 671 N N . VAL A 1 87 ? -7.751 17.607 -7.764 1.00 66.00 87 VAL A N 1
ATOM 672 C CA . VAL A 1 87 ? -8.314 16.281 -7.490 1.00 66.00 87 VAL A CA 1
ATOM 673 C C . VAL A 1 87 ? -8.515 16.129 -5.978 1.00 66.00 87 VAL A C 1
ATOM 675 O O . VAL A 1 87 ? -7.619 16.421 -5.186 1.00 66.00 87 VAL A O 1
ATOM 678 N N . ASN A 1 88 ? -9.703 15.676 -5.574 1.00 78.25 88 ASN A N 1
ATOM 679 C CA . ASN A 1 88 ? -10.022 15.308 -4.196 1.00 78.25 88 ASN A CA 1
ATOM 680 C C . ASN A 1 88 ? -10.088 13.781 -4.038 1.00 78.25 88 ASN A C 1
ATOM 682 O O . ASN A 1 88 ? -10.065 13.029 -5.020 1.00 78.25 88 ASN A O 1
ATOM 686 N N . HIS A 1 89 ? -10.186 13.318 -2.795 1.00 75.25 89 HIS A N 1
ATOM 687 C CA . HIS A 1 89 ? -10.261 11.888 -2.488 1.00 75.25 89 HIS A CA 1
ATOM 688 C C . HIS A 1 89 ? -11.451 11.190 -3.159 1.00 75.25 89 HIS A C 1
ATOM 690 O O . HIS A 1 89 ? -11.280 10.109 -3.716 1.00 75.25 89 HIS A O 1
ATOM 696 N N . ASP A 1 90 ? -12.636 11.803 -3.169 1.00 76.25 90 ASP A N 1
ATOM 697 C CA . ASP A 1 90 ? -13.845 11.193 -3.740 1.00 76.25 90 ASP A CA 1
ATOM 698 C C . ASP A 1 90 ? -13.725 10.965 -5.252 1.00 76.25 90 ASP A C 1
ATOM 700 O O . ASP A 1 90 ? -14.045 9.881 -5.753 1.00 76.25 90 ASP A O 1
ATOM 704 N N . ASN A 1 91 ? -13.210 11.957 -5.983 1.00 78.75 91 ASN A N 1
ATOM 705 C CA . ASN A 1 91 ? -12.972 11.865 -7.421 1.00 78.75 91 ASN A CA 1
ATOM 706 C C . ASN A 1 91 ? -11.904 10.812 -7.718 1.00 78.75 91 ASN A C 1
ATOM 708 O O . ASN A 1 91 ? -12.085 9.991 -8.622 1.00 78.75 91 ASN A O 1
ATOM 712 N N . LEU A 1 92 ? -10.821 10.786 -6.930 1.00 81.19 92 LEU A N 1
ATOM 713 C CA . LEU A 1 92 ? -9.793 9.765 -7.067 1.00 81.19 92 LEU A CA 1
ATOM 714 C C . LEU A 1 92 ? -10.380 8.370 -6.832 1.00 81.19 92 LEU A C 1
ATOM 716 O O . LEU A 1 92 ? -10.255 7.514 -7.708 1.00 81.19 92 LEU A O 1
ATOM 720 N N . PHE A 1 93 ? -11.046 8.138 -5.698 1.00 81.88 93 PHE A N 1
ATOM 721 C CA . PHE A 1 93 ? -11.604 6.834 -5.344 1.00 81.88 93 PHE A CA 1
ATOM 722 C C . PHE A 1 93 ? -12.643 6.355 -6.350 1.00 81.88 93 PHE A C 1
ATOM 724 O O . PHE A 1 93 ? -12.596 5.193 -6.743 1.00 81.88 93 PHE A O 1
ATOM 731 N N . SER A 1 94 ? -13.496 7.248 -6.849 1.00 78.56 94 SER A N 1
ATOM 732 C CA . SER A 1 94 ? -14.437 6.935 -7.930 1.00 78.56 94 SER A CA 1
ATOM 733 C C . SER A 1 94 ? -13.712 6.550 -9.223 1.00 78.56 94 SER A C 1
ATOM 735 O O . SER A 1 94 ? -14.120 5.624 -9.918 1.00 78.56 94 SER A O 1
ATOM 737 N N . SER A 1 95 ? -12.602 7.222 -9.546 1.00 74.81 95 SER A N 1
ATOM 738 C CA . SER A 1 95 ? -11.823 6.930 -10.755 1.00 74.81 95 SER A CA 1
ATOM 739 C C . SER A 1 95 ? -11.050 5.608 -10.688 1.00 74.81 95 SER A C 1
ATOM 741 O O . SER A 1 95 ? -10.700 5.060 -11.740 1.00 74.81 95 SER A O 1
ATOM 743 N N . ILE A 1 96 ? -10.762 5.106 -9.482 1.00 77.38 96 ILE A N 1
ATOM 744 C CA . ILE A 1 96 ? -10.031 3.852 -9.263 1.00 77.38 96 ILE A CA 1
ATOM 745 C C . ILE A 1 96 ? -10.923 2.681 -8.849 1.00 77.38 96 ILE A C 1
ATOM 747 O O . ILE A 1 96 ? -10.459 1.534 -8.862 1.00 77.38 96 ILE A O 1
ATOM 751 N N . ASP A 1 97 ? -12.184 2.945 -8.515 1.00 76.94 97 ASP A N 1
ATOM 752 C CA . ASP A 1 97 ? -13.157 1.908 -8.205 1.00 76.94 97 ASP A CA 1
ATOM 753 C C . ASP A 1 97 ? -13.327 0.947 -9.394 1.00 76.94 97 ASP A C 1
ATOM 755 O O . ASP A 1 97 ? -13.210 1.318 -10.565 1.00 76.94 97 ASP A O 1
ATOM 759 N N . GLY A 1 98 ? -13.488 -0.339 -9.094 1.00 71.88 98 GLY A N 1
ATOM 760 C CA . GLY A 1 98 ? -13.565 -1.407 -10.095 1.00 71.88 98 GLY A CA 1
ATOM 761 C C . GLY A 1 98 ? -12.267 -1.707 -10.869 1.00 71.88 98 GLY A C 1
ATOM 762 O O . GLY A 1 98 ? -12.172 -2.769 -11.478 1.00 71.88 98 GLY A O 1
ATOM 763 N N . LYS A 1 99 ? -11.227 -0.858 -10.811 1.00 76.50 99 LYS A N 1
ATOM 764 C CA . LYS A 1 99 ? -9.952 -1.064 -11.545 1.00 76.50 99 LYS A CA 1
ATOM 765 C C . LYS A 1 99 ? -8.948 -1.968 -10.828 1.00 76.50 99 LYS A C 1
ATOM 767 O O . LYS A 1 99 ? -7.865 -2.254 -11.347 1.00 76.50 99 LYS A O 1
ATOM 772 N N . GLY A 1 100 ? -9.301 -2.409 -9.623 1.00 78.94 100 GLY A N 1
ATOM 773 C CA . GLY A 1 100 ? -8.517 -3.349 -8.827 1.00 78.94 100 GLY A CA 1
ATOM 774 C C . GLY A 1 100 ? -7.335 -2.735 -8.078 1.00 78.94 100 GLY A C 1
ATOM 775 O O . GLY A 1 100 ? -6.712 -3.458 -7.309 1.00 78.94 100 GLY A O 1
ATOM 776 N N . TYR A 1 101 ? -7.049 -1.436 -8.232 1.00 87.12 101 TYR A N 1
ATOM 777 C CA . TYR A 1 101 ? -5.927 -0.762 -7.567 1.00 87.12 101 TYR A CA 1
ATOM 778 C C . TYR A 1 101 ? -5.973 -0.906 -6.037 1.00 87.12 101 TYR A C 1
ATOM 780 O O . TYR A 1 101 ? -7.038 -1.080 -5.423 1.00 87.12 101 TYR A O 1
ATOM 788 N N . ALA A 1 102 ? -4.788 -0.877 -5.428 1.00 89.19 102 ALA A N 1
ATOM 789 C CA . ALA A 1 102 ? -4.631 -0.767 -3.984 1.00 89.19 102 ALA A CA 1
ATOM 790 C C . ALA A 1 102 ? -4.355 0.699 -3.643 1.00 89.19 102 ALA A C 1
ATOM 792 O O . ALA A 1 102 ? -3.478 1.309 -4.248 1.00 89.19 102 ALA A O 1
ATOM 793 N N . ALA A 1 103 ? -5.110 1.256 -2.702 1.00 90.19 103 ALA A N 1
ATOM 794 C CA . ALA A 1 103 ? -4.997 2.656 -2.314 1.00 90.19 103 ALA A CA 1
ATOM 795 C C . ALA A 1 103 ? -4.670 2.771 -0.830 1.00 90.19 103 ALA A C 1
ATOM 797 O O . ALA A 1 103 ? -5.330 2.147 0.006 1.00 90.19 103 ALA A O 1
ATOM 798 N N . PHE A 1 104 ? -3.659 3.565 -0.507 1.00 91.12 104 PHE A N 1
ATOM 799 C CA . PHE A 1 104 ? -3.205 3.787 0.853 1.00 91.12 104 PHE A CA 1
ATOM 800 C C . PHE A 1 104 ? -3.258 5.268 1.167 1.00 91.12 104 PHE A C 1
ATOM 802 O O . PHE A 1 104 ? -2.742 6.083 0.408 1.00 91.12 104 PHE A O 1
ATOM 809 N N . LEU A 1 105 ? -3.863 5.608 2.297 1.00 90.56 105 LEU A N 1
ATOM 810 C CA . LEU A 1 105 ? -3.745 6.953 2.836 1.00 90.56 105 LEU A CA 1
ATOM 811 C C . LEU A 1 105 ? -2.375 7.074 3.489 1.00 90.56 105 LEU A C 1
ATOM 813 O O . LEU A 1 105 ? -2.095 6.359 4.454 1.00 90.56 105 LEU A O 1
ATOM 817 N N . VAL A 1 106 ? -1.521 7.922 2.927 1.00 88.19 106 VAL A N 1
ATOM 818 C CA . VAL A 1 106 ? -0.152 8.123 3.408 1.00 88.19 106 VAL A CA 1
ATOM 819 C C . VAL A 1 106 ? -0.082 9.353 4.299 1.00 88.19 106 VAL A C 1
ATOM 821 O O . VAL A 1 106 ? -0.908 10.261 4.189 1.00 88.19 106 VAL A O 1
ATOM 824 N N . HIS A 1 107 ? 0.840 9.283 5.258 1.00 85.31 107 HIS A N 1
ATOM 825 C CA . HIS A 1 107 ? 1.205 10.299 6.238 1.00 85.31 107 HIS A CA 1
ATOM 826 C C . HIS A 1 107 ? 0.020 11.143 6.734 1.00 85.31 107 HIS A C 1
ATOM 828 O O . HIS A 1 107 ? 0.090 12.371 6.789 1.00 85.31 107 HIS A O 1
ATOM 834 N N . PRO A 1 108 ? -1.081 10.508 7.193 1.00 85.88 108 PRO A N 1
ATOM 835 C CA . PRO A 1 108 ? -2.352 11.194 7.415 1.00 85.88 108 PRO A CA 1
ATOM 836 C C . PRO A 1 108 ? -2.249 12.330 8.435 1.00 85.88 108 PRO A C 1
ATOM 838 O O . PRO A 1 108 ? -3.020 13.278 8.388 1.00 85.88 108 PRO A O 1
ATOM 841 N N . CYS A 1 109 ? -1.297 12.244 9.365 1.00 85.56 109 CYS A N 1
ATOM 842 C CA . CYS A 1 109 ? -1.063 13.230 10.420 1.00 85.56 109 CYS A CA 1
ATOM 843 C C . CYS A 1 109 ? 0.210 14.074 10.212 1.00 85.56 109 CYS A C 1
ATOM 845 O O . CYS A 1 109 ? 0.689 14.674 11.175 1.00 85.56 109 CYS A O 1
ATOM 847 N N . HIS A 1 110 ? 0.767 14.092 9.001 1.00 75.56 110 HIS A N 1
ATOM 848 C CA . HIS A 1 110 ? 1.861 14.972 8.587 1.00 75.56 110 HIS A CA 1
ATOM 849 C C . HIS A 1 110 ? 1.306 16.276 7.980 1.00 75.56 110 HIS A C 1
ATOM 851 O O . HIS A 1 110 ? 0.088 16.442 7.863 1.00 75.56 110 HIS A O 1
ATOM 857 N N . MET A 1 111 ? 2.169 17.238 7.634 1.00 64.88 111 MET A N 1
ATOM 858 C CA . MET A 1 111 ? 1.733 18.486 6.993 1.00 64.88 111 MET A CA 1
ATOM 859 C C . MET A 1 111 ? 0.944 18.171 5.716 1.00 64.88 111 MET A C 1
ATOM 861 O O .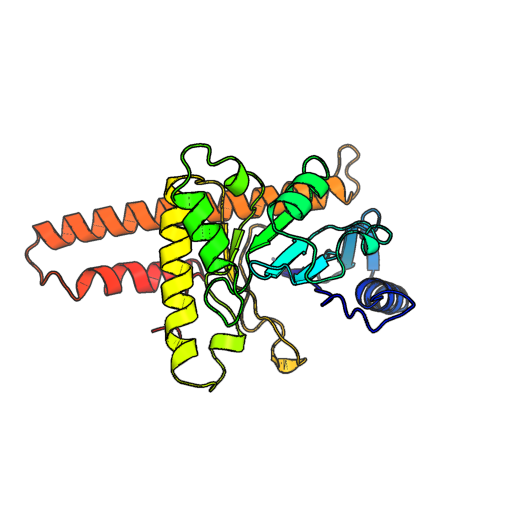 MET A 1 111 ? 1.444 17.451 4.859 1.00 64.88 111 MET A O 1
ATOM 865 N N . ASN A 1 112 ? -0.271 18.716 5.598 1.00 65.00 112 ASN A N 1
ATOM 866 C CA . ASN A 1 112 ? -1.214 18.423 4.509 1.00 65.00 112 ASN A CA 1
ATOM 867 C C . ASN A 1 112 ? -1.623 16.938 4.403 1.00 65.00 112 ASN A C 1
ATOM 869 O O . ASN A 1 112 ? -1.953 16.477 3.319 1.00 65.00 112 ASN A O 1
ATOM 873 N N . GLY A 1 113 ? -1.598 16.175 5.498 1.00 69.88 113 GLY A N 1
ATOM 874 C CA . GLY A 1 113 ? -2.019 14.774 5.502 1.00 69.88 113 GLY A CA 1
ATOM 875 C C . GLY A 1 113 ? -3.538 14.576 5.397 1.00 69.88 113 GLY A C 1
ATOM 876 O O . GLY A 1 113 ? -4.332 15.473 5.677 1.00 69.88 113 GLY A O 1
ATOM 877 N N . SER A 1 114 ? -3.945 13.347 5.071 1.00 82.38 114 SER A N 1
ATOM 878 C CA . SER A 1 114 ? -5.339 12.898 4.873 1.00 82.38 114 SER A CA 1
ATOM 879 C C . SER A 1 114 ? -6.223 12.833 6.133 1.00 82.38 114 SER A C 1
ATOM 881 O O . SER A 1 114 ? -7.278 12.192 6.136 1.00 82.38 114 SER A O 1
ATOM 883 N N . ARG A 1 115 ? -5.831 13.499 7.229 1.00 86.88 115 ARG A N 1
ATOM 884 C CA . ARG A 1 115 ? -6.534 13.446 8.520 1.00 86.88 115 ARG A CA 1
ATOM 885 C C . ARG A 1 115 ? -7.972 13.938 8.443 1.00 86.88 115 ARG A C 1
ATOM 887 O O . ARG A 1 115 ? -8.853 13.233 8.922 1.00 86.88 115 ARG A O 1
ATOM 894 N N . THR A 1 116 ? -8.207 15.125 7.886 1.00 84.31 116 THR A N 1
ATOM 895 C CA . THR A 1 116 ? -9.555 15.717 7.846 1.00 84.31 116 THR A CA 1
ATOM 896 C C . THR A 1 116 ? -10.507 14.838 7.043 1.00 84.31 116 THR A C 1
ATOM 898 O O . THR A 1 116 ? -11.588 14.525 7.529 1.00 84.31 116 THR A O 1
ATOM 901 N N . TYR A 1 117 ? -10.063 14.342 5.884 1.00 84.62 117 TYR A N 1
ATOM 902 C CA . TYR A 1 117 ? -10.831 13.390 5.082 1.00 84.62 117 TYR A CA 1
ATOM 903 C C . TYR A 1 117 ? -11.179 12.117 5.870 1.00 84.62 117 TYR A C 1
ATOM 905 O O . TYR A 1 117 ? -12.320 11.662 5.850 1.00 84.62 117 TYR A O 1
ATOM 913 N N . LEU A 1 118 ? -10.220 11.554 6.614 1.00 85.12 118 LEU A N 1
ATOM 914 C CA . LEU A 1 118 ? -10.465 10.385 7.460 1.00 85.12 118 LEU A CA 1
ATOM 915 C C . LEU A 1 118 ? -11.447 10.669 8.597 1.00 85.12 118 LEU A C 1
ATOM 917 O O . LEU A 1 118 ? -12.327 9.852 8.849 1.00 85.12 118 LEU A O 1
ATOM 921 N N . GLU A 1 119 ? -11.305 11.798 9.289 1.00 88.56 119 GLU A N 1
ATOM 922 C CA . GLU A 1 119 ? -12.217 12.198 10.364 1.00 88.56 119 GLU A CA 1
ATOM 923 C C . GLU A 1 119 ? -13.644 12.398 9.828 1.00 88.56 119 GLU A C 1
ATOM 925 O O . GLU A 1 119 ? -14.598 11.927 10.445 1.00 88.56 119 GLU A O 1
ATOM 930 N N . GLU A 1 120 ? -13.807 13.018 8.658 1.00 86.19 120 GLU A N 1
ATOM 931 C CA . GLU A 1 120 ? -15.103 13.146 7.983 1.00 86.19 120 GLU A CA 1
ATOM 932 C C . GLU A 1 120 ? -15.680 11.783 7.588 1.00 86.19 120 GLU A C 1
ATOM 934 O O . GLU A 1 120 ? -16.835 11.494 7.904 1.00 86.19 120 GLU A O 1
ATOM 939 N N . ALA A 1 121 ? -14.877 10.913 6.969 1.00 84.19 121 ALA A N 1
ATOM 940 C CA . ALA A 1 121 ? -15.305 9.572 6.576 1.00 84.19 121 ALA A CA 1
ATOM 941 C C . ALA A 1 121 ? -15.740 8.724 7.785 1.00 84.19 121 ALA A C 1
ATOM 943 O O . ALA A 1 121 ? -16.733 8.013 7.701 1.00 84.19 121 ALA A O 1
ATOM 944 N N . ILE A 1 122 ? -15.037 8.836 8.918 1.00 86.25 122 ILE A N 1
ATOM 945 C CA . ILE A 1 122 ? -15.361 8.165 10.190 1.00 86.25 122 ILE A CA 1
ATOM 946 C C . ILE A 1 122 ? -16.678 8.684 10.790 1.00 86.25 122 ILE A C 1
ATOM 948 O O . ILE A 1 122 ? -17.445 7.913 11.368 1.00 86.25 122 ILE A O 1
ATOM 952 N N . ASN A 1 123 ? -16.929 9.991 10.691 1.00 84.56 123 ASN A N 1
ATOM 953 C CA . ASN A 1 123 ? -18.100 10.634 11.289 1.00 84.56 123 ASN A CA 1
ATOM 954 C C . ASN A 1 123 ? -19.361 10.531 10.411 1.00 84.56 123 ASN A C 1
ATOM 956 O O . ASN A 1 123 ? -20.475 10.689 10.918 1.00 84.56 123 ASN A O 1
ATOM 960 N N . ASN A 1 124 ? -19.213 10.240 9.116 1.00 81.69 124 ASN A N 1
ATOM 961 C CA . ASN A 1 124 ? -20.320 10.099 8.174 1.00 81.69 124 ASN A CA 1
ATOM 962 C C . ASN A 1 124 ? -20.866 8.663 8.136 1.00 81.69 124 ASN A C 1
ATOM 964 O O . ASN A 1 124 ? -20.188 7.705 7.776 1.00 81.69 124 ASN A O 1
ATOM 968 N N . SER A 1 125 ? -22.157 8.508 8.437 1.00 57.81 125 SER A N 1
ATOM 969 C CA . SER A 1 125 ? -22.814 7.203 8.625 1.00 57.81 125 SER A CA 1
ATOM 970 C C . SER A 1 125 ? -22.860 6.326 7.367 1.00 57.81 125 SER A C 1
ATOM 972 O O . SER A 1 125 ? -23.071 5.119 7.477 1.00 57.81 125 SER A O 1
ATOM 974 N N . SER A 1 126 ? -22.680 6.910 6.177 1.00 63.72 126 SER A N 1
ATOM 975 C CA . SER A 1 126 ? -22.719 6.187 4.905 1.00 63.72 126 SER A CA 1
ATOM 976 C C . SER A 1 126 ? -21.436 5.399 4.614 1.00 63.72 126 SER A C 1
ATOM 978 O O . SER A 1 126 ? -21.512 4.481 3.810 1.00 63.72 126 SER A O 1
ATOM 980 N N . ASN A 1 127 ? -20.299 5.694 5.270 1.00 64.56 127 ASN A N 1
ATOM 981 C CA . ASN A 1 127 ? -19.020 4.945 5.303 1.00 64.56 127 ASN A CA 1
ATOM 982 C C . ASN A 1 127 ? -18.448 4.373 3.978 1.00 64.56 127 ASN A C 1
ATOM 984 O O . ASN A 1 127 ? -17.408 3.711 3.990 1.00 64.56 127 ASN A O 1
ATOM 988 N N . HIS A 1 128 ? -19.055 4.631 2.816 1.00 72.56 128 HIS A N 1
ATOM 989 C CA . HIS A 1 128 ? -18.644 4.059 1.531 1.00 72.56 128 HIS A CA 1
ATOM 990 C C . HIS A 1 128 ? -17.244 4.524 1.113 1.00 72.56 128 HIS A C 1
ATOM 992 O O . HIS A 1 128 ? -16.515 3.769 0.473 1.00 72.56 128 HIS A O 1
ATOM 998 N N . GLN A 1 129 ? -16.839 5.716 1.555 1.00 72.62 129 GLN A N 1
ATOM 999 C CA . GLN A 1 129 ? -15.504 6.290 1.369 1.00 72.62 129 GLN A CA 1
ATOM 1000 C C . GLN A 1 129 ? -14.382 5.395 1.917 1.00 72.62 129 GLN A C 1
ATOM 1002 O O . GLN A 1 129 ? -13.295 5.336 1.342 1.00 72.62 129 GLN A O 1
ATOM 1007 N N . LEU A 1 130 ? -14.646 4.640 2.989 1.00 82.31 130 LEU A N 1
ATOM 1008 C CA . LEU A 1 130 ? -13.662 3.743 3.592 1.00 82.31 130 LEU A CA 1
ATOM 1009 C C . LEU A 1 130 ? -13.492 2.430 2.818 1.00 82.31 130 LEU A C 1
ATOM 1011 O O . LEU A 1 130 ? -12.468 1.768 2.978 1.00 82.31 130 LEU A O 1
ATOM 1015 N N . ASN A 1 131 ? -14.452 2.036 1.975 1.00 84.06 131 ASN A N 1
ATOM 1016 C CA . ASN A 1 131 ? -14.431 0.737 1.286 1.00 84.06 131 ASN A CA 1
ATOM 1017 C C . ASN A 1 131 ? -13.338 0.636 0.214 1.00 84.06 131 ASN A C 1
ATOM 1019 O O . ASN A 1 131 ? -12.873 -0.465 -0.090 1.00 84.06 131 ASN A O 1
ATOM 1023 N N . ASN A 1 132 ? -12.911 1.777 -0.327 1.00 84.81 132 ASN A N 1
ATOM 1024 C CA . ASN A 1 132 ? -11.895 1.848 -1.377 1.00 84.81 132 ASN A CA 1
ATOM 1025 C C . ASN A 1 132 ? -10.468 1.974 -0.822 1.00 84.81 132 ASN A C 1
ATOM 1027 O O . ASN A 1 132 ? -9.496 1.817 -1.565 1.00 84.81 132 ASN A O 1
ATOM 1031 N N . ILE A 1 133 ? -10.325 2.181 0.489 1.00 89.69 133 ILE A N 1
ATOM 1032 C CA . ILE A 1 133 ? -9.032 2.271 1.164 1.00 89.69 133 ILE A CA 1
ATOM 1033 C C . ILE A 1 133 ? -8.532 0.859 1.482 1.00 89.69 133 ILE A C 1
ATOM 1035 O O . ILE A 1 133 ? -9.195 0.063 2.143 1.00 89.69 133 ILE A O 1
ATOM 1039 N N . THR A 1 134 ? -7.332 0.540 1.005 1.00 92.31 134 THR A N 1
ATOM 1040 C CA . THR A 1 134 ? -6.643 -0.730 1.287 1.00 92.31 134 THR A CA 1
ATOM 1041 C C . THR A 1 134 ? -5.874 -0.669 2.604 1.00 92.31 134 THR A C 1
ATOM 1043 O O . THR A 1 134 ? -5.834 -1.651 3.344 1.00 92.31 134 THR A O 1
ATOM 1046 N N . GLY A 1 135 ? -5.288 0.482 2.931 1.00 93.12 135 GLY A N 1
ATOM 1047 C CA . GLY A 1 135 ? -4.601 0.675 4.200 1.00 93.12 135 GLY A CA 1
ATOM 1048 C C . GLY A 1 135 ? -4.394 2.138 4.564 1.00 93.12 135 GLY A C 1
ATOM 1049 O O . GLY A 1 135 ? -4.556 3.030 3.735 1.00 93.12 135 GLY A O 1
ATOM 1050 N N . ILE A 1 136 ? -4.039 2.368 5.822 1.00 92.75 136 ILE A N 1
ATOM 1051 C CA . ILE A 1 136 ? -3.692 3.685 6.361 1.00 92.75 136 ILE A CA 1
ATOM 1052 C C . ILE A 1 136 ? -2.275 3.597 6.906 1.00 92.75 136 ILE A C 1
ATOM 1054 O O . ILE A 1 136 ? -1.960 2.685 7.678 1.00 92.75 136 ILE A O 1
ATOM 1058 N N . GLU A 1 137 ? -1.418 4.526 6.496 1.00 91.38 137 GLU A N 1
ATOM 1059 C CA . GLU A 1 137 ? -0.076 4.631 7.039 1.00 91.38 137 GLU A CA 1
ATOM 1060 C C . GLU A 1 137 ? -0.138 5.039 8.511 1.00 91.38 137 GLU A C 1
ATOM 1062 O O . GLU A 1 137 ? -0.572 6.134 8.858 1.00 91.38 137 GLU A O 1
ATOM 1067 N N . VAL A 1 138 ? 0.306 4.136 9.383 1.00 89.38 138 VAL A N 1
ATOM 1068 C CA . VAL A 1 138 ? 0.421 4.358 10.830 1.00 89.38 138 VAL A CA 1
ATOM 1069 C C . VAL A 1 138 ? 1.851 4.688 11.249 1.00 89.38 138 VAL A C 1
ATOM 1071 O O . VAL A 1 138 ? 2.075 5.172 12.356 1.00 89.38 138 VAL A O 1
ATOM 1074 N N . VAL A 1 139 ? 2.819 4.409 10.374 1.00 85.38 139 VAL A N 1
ATOM 1075 C CA . VAL A 1 139 ? 4.235 4.677 10.603 1.00 85.38 139 VAL A CA 1
ATOM 1076 C C . VAL A 1 139 ? 4.866 5.199 9.320 1.00 85.38 139 VAL A C 1
ATOM 1078 O O . VAL A 1 139 ? 5.077 4.414 8.397 1.00 85.38 139 VAL A O 1
ATOM 1081 N N . ASN A 1 140 ? 5.207 6.485 9.315 1.00 82.69 140 ASN A N 1
ATOM 1082 C CA . ASN A 1 140 ? 5.970 7.124 8.248 1.00 82.69 140 ASN A CA 1
ATOM 1083 C C . ASN A 1 140 ? 7.457 7.200 8.629 1.00 82.69 140 ASN A C 1
ATOM 1085 O O . ASN A 1 140 ? 7.800 7.508 9.777 1.00 82.69 140 ASN A O 1
ATOM 1089 N N . GLY A 1 141 ? 8.335 6.879 7.678 1.00 74.94 141 GLY A N 1
ATOM 1090 C CA . GLY A 1 141 ? 9.779 6.872 7.881 1.00 74.94 141 GLY A CA 1
ATOM 1091 C C . GLY A 1 141 ? 10.420 8.242 8.061 1.00 74.94 141 GLY A C 1
ATOM 1092 O O . GLY A 1 141 ? 11.300 8.372 8.917 1.00 74.94 141 GLY A O 1
ATOM 1093 N N . GLU A 1 142 ? 9.939 9.264 7.355 1.00 72.81 142 GLU A N 1
ATOM 1094 C CA . GLU A 1 142 ? 10.395 10.650 7.499 1.00 72.81 142 GLU A CA 1
ATOM 1095 C C . GLU A 1 142 ? 10.162 11.178 8.918 1.00 72.81 142 GLU A C 1
ATOM 1097 O O . GLU A 1 142 ? 11.015 11.864 9.486 1.00 72.81 142 GLU A O 1
ATOM 1102 N N . ALA A 1 143 ? 9.067 10.758 9.562 1.00 65.19 143 ALA A N 1
ATOM 1103 C CA . ALA A 1 143 ? 8.746 11.147 10.935 1.00 65.19 143 ALA A CA 1
ATOM 1104 C C . ALA A 1 143 ? 9.764 10.650 11.992 1.00 65.19 143 ALA A C 1
ATOM 1106 O O . ALA A 1 143 ? 9.730 11.116 13.134 1.00 65.19 143 ALA A O 1
ATOM 1107 N N . TYR A 1 144 ? 10.673 9.725 11.642 1.00 63.00 144 TYR A N 1
ATOM 1108 C CA . TYR A 1 144 ? 11.778 9.286 12.514 1.00 63.00 144 TYR A CA 1
ATOM 1109 C C . TYR A 1 144 ? 13.068 10.072 12.335 1.00 63.00 144 TYR A C 1
ATOM 1111 O O . TYR A 1 144 ? 13.983 9.935 13.158 1.00 63.00 144 TYR A O 1
ATOM 111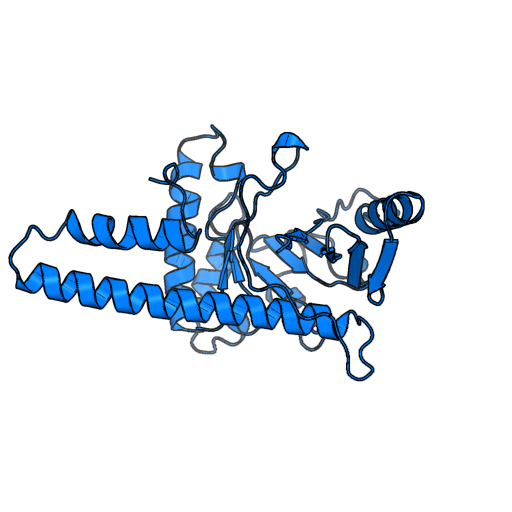9 N N . PHE A 1 145 ? 13.186 10.862 11.271 1.00 61.19 145 PHE A N 1
ATOM 1120 C CA . PHE A 1 145 ? 14.317 11.762 11.140 1.00 61.19 145 PHE A CA 1
ATOM 1121 C C . PHE A 1 145 ? 14.179 12.894 12.161 1.00 61.19 145 PHE A C 1
ATOM 1123 O O . PHE A 1 145 ? 13.072 13.184 12.618 1.00 61.19 145 PHE A O 1
ATOM 1130 N N . PRO A 1 146 ? 15.293 13.509 12.598 1.00 51.38 146 PRO A N 1
ATOM 1131 C CA . PRO A 1 146 ? 15.284 14.593 13.576 1.00 51.38 146 PRO A CA 1
ATOM 1132 C C . PRO A 1 146 ? 14.726 15.883 12.950 1.00 51.38 146 PRO A C 1
ATOM 1134 O O . PRO A 1 146 ? 15.421 16.882 12.799 1.00 51.38 146 PRO A O 1
ATOM 1137 N N . LEU A 1 147 ? 13.458 15.839 12.567 1.00 54.16 147 LEU A N 1
ATOM 1138 C CA . LEU A 1 147 ? 12.626 16.972 12.222 1.00 54.16 147 LEU A CA 1
ATOM 1139 C C . LEU A 1 147 ? 12.002 17.535 13.522 1.00 54.16 147 LEU A C 1
ATOM 1141 O O . LEU A 1 147 ? 12.077 16.891 14.577 1.00 54.16 147 LEU A O 1
ATOM 1145 N N . PRO A 1 148 ? 11.441 18.758 13.500 1.00 54.81 148 PRO A N 1
ATOM 1146 C CA . PRO A 1 148 ? 10.822 19.415 14.654 1.00 54.81 148 PRO A CA 1
ATOM 1147 C C . PRO A 1 148 ? 9.918 18.515 15.523 1.00 54.81 148 PRO A C 1
ATOM 1149 O O . PRO A 1 148 ? 9.351 17.523 15.077 1.00 54.81 148 PRO A O 1
ATOM 1152 N N . TRP A 1 149 ? 9.733 18.888 16.792 1.00 53.09 149 TRP A N 1
ATOM 1153 C CA . TRP A 1 149 ? 9.019 18.099 17.814 1.00 53.09 149 TRP A CA 1
ATOM 1154 C C . TRP A 1 149 ? 7.592 17.659 17.425 1.00 53.09 149 TRP A C 1
ATOM 1156 O O . TRP A 1 149 ? 7.065 16.699 17.990 1.00 53.09 149 TRP A O 1
ATOM 1166 N N . GLU A 1 150 ? 6.981 18.341 16.461 1.00 54.69 150 GLU A N 1
ATOM 1167 C CA . GLU A 1 150 ? 5.637 18.096 15.935 1.00 54.69 150 GLU A CA 1
ATOM 1168 C C . GLU A 1 150 ? 5.508 16.728 15.234 1.00 54.69 150 GLU A C 1
ATOM 1170 O O . GLU A 1 150 ? 4.458 16.090 15.332 1.00 54.69 150 GLU A O 1
ATOM 1175 N N . TYR A 1 151 ? 6.593 16.192 14.663 1.00 62.25 151 TYR A N 1
ATOM 1176 C CA . TYR A 1 151 ? 6.579 14.915 13.933 1.00 62.25 151 TYR A CA 1
ATOM 1177 C C . TYR A 1 151 ? 6.553 13.679 14.839 1.00 62.25 151 TYR A C 1
ATOM 1179 O O . TYR A 1 151 ? 6.017 12.636 14.464 1.00 62.25 151 TYR A O 1
ATOM 1187 N N . ARG A 1 152 ? 7.012 13.797 16.094 1.00 61.53 152 ARG A N 1
ATOM 1188 C CA . ARG A 1 152 ? 7.040 12.664 17.044 1.00 61.53 152 ARG A CA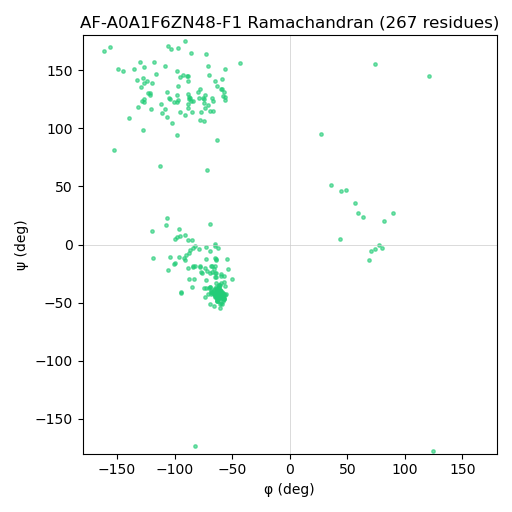 1
ATOM 1189 C C . ARG A 1 152 ? 5.649 12.151 17.417 1.00 61.53 152 ARG A C 1
ATOM 1191 O O . ARG A 1 152 ? 5.502 10.999 17.816 1.00 61.53 152 ARG A O 1
ATOM 1198 N N . LYS A 1 153 ? 4.618 12.997 17.313 1.00 77.69 153 LYS A N 1
ATOM 1199 C CA . LYS A 1 153 ? 3.226 12.606 17.588 1.00 77.69 153 LYS A CA 1
ATOM 1200 C C . LYS A 1 153 ? 2.488 12.125 16.339 1.00 77.69 153 LYS A C 1
ATOM 1202 O O . LYS A 1 153 ? 1.419 11.539 16.498 1.00 77.69 153 LYS A O 1
ATOM 1207 N N . ALA A 1 154 ? 3.038 12.322 15.138 1.00 81.19 154 ALA A N 1
ATOM 1208 C CA . ALA A 1 154 ? 2.369 11.985 13.883 1.00 81.19 154 ALA A CA 1
ATOM 1209 C C . ALA A 1 154 ? 2.033 10.489 13.806 1.00 81.19 154 ALA A C 1
ATOM 1211 O O . ALA A 1 154 ? 0.866 10.152 13.641 1.00 81.19 154 ALA A O 1
ATOM 1212 N N . ASN A 1 155 ? 3.001 9.599 14.062 1.00 83.62 155 ASN A N 1
ATOM 1213 C CA . ASN A 1 155 ? 2.775 8.143 14.050 1.00 83.62 155 ASN A CA 1
ATOM 1214 C C . ASN A 1 155 ? 1.754 7.701 15.115 1.00 83.62 155 ASN A C 1
ATOM 1216 O O . ASN A 1 155 ? 0.869 6.889 14.852 1.00 83.62 155 ASN A O 1
ATOM 1220 N N . LYS A 1 156 ? 1.807 8.286 16.321 1.00 83.81 156 LYS A N 1
ATOM 1221 C CA . LYS A 1 156 ? 0.823 8.002 17.379 1.00 83.81 156 LYS A CA 1
ATOM 1222 C C . LYS A 1 156 ? -0.589 8.447 16.981 1.00 83.81 156 LYS A C 1
ATOM 1224 O O . LYS A 1 156 ? -1.552 7.720 17.216 1.00 83.81 156 LYS A O 1
ATOM 1229 N N . ASN A 1 157 ? -0.721 9.632 16.392 1.00 87.12 157 ASN A N 1
ATOM 1230 C CA . ASN A 1 157 ? -2.004 10.156 15.930 1.00 87.12 157 ASN A CA 1
ATOM 1231 C C . ASN A 1 157 ? -2.540 9.345 14.744 1.00 87.12 157 ASN A C 1
ATOM 1233 O O . ASN A 1 157 ? -3.720 9.007 14.735 1.00 87.12 157 ASN A O 1
ATOM 1237 N N . ALA A 1 158 ? -1.670 8.963 13.808 1.00 88.88 158 ALA A N 1
ATOM 1238 C CA . ALA A 1 158 ? -2.006 8.114 12.674 1.00 88.88 158 ALA A CA 1
ATOM 1239 C C . ALA A 1 158 ? -2.504 6.737 13.132 1.00 88.88 158 ALA A C 1
ATOM 1241 O O . ALA A 1 158 ? -3.525 6.259 12.643 1.00 88.88 158 ALA A O 1
ATOM 1242 N N . LEU A 1 159 ? -1.862 6.140 14.144 1.00 88.06 159 LEU A N 1
ATOM 1243 C CA . LEU A 1 159 ? -2.344 4.908 14.767 1.00 88.06 159 LEU A CA 1
ATOM 1244 C C . LEU A 1 159 ? -3.739 5.085 15.383 1.00 88.06 159 LEU A C 1
ATOM 1246 O O . LEU A 1 159 ? -4.610 4.251 15.156 1.00 88.06 159 LEU A O 1
ATOM 1250 N N . ASN A 1 160 ? -3.983 6.161 16.136 1.00 88.12 160 ASN A N 1
ATOM 1251 C CA . ASN A 1 160 ? -5.303 6.420 16.724 1.00 88.12 160 ASN A CA 1
ATOM 1252 C C . ASN A 1 160 ? -6.389 6.599 15.655 1.00 88.12 160 ASN A C 1
ATOM 1254 O O . ASN A 1 160 ? -7.487 6.061 15.794 1.00 88.12 160 ASN A O 1
ATOM 1258 N N . LEU A 1 161 ? -6.068 7.321 14.583 1.00 89.94 161 LEU A N 1
ATOM 1259 C CA . LEU A 1 161 ? -6.973 7.553 13.466 1.00 89.94 161 LEU A CA 1
ATOM 1260 C C . LEU A 1 161 ? -7.280 6.249 12.717 1.00 89.94 161 LEU A C 1
ATOM 1262 O O . LEU A 1 161 ? -8.442 5.952 12.444 1.00 89.94 161 LEU A O 1
ATOM 1266 N N . PHE A 1 162 ? -6.262 5.417 12.485 1.00 91.62 162 PHE A N 1
ATOM 1267 C CA . PHE A 1 162 ? -6.434 4.064 11.964 1.00 91.62 162 PHE A CA 1
ATOM 1268 C C . PHE A 1 162 ? -7.352 3.223 12.861 1.00 91.62 162 PHE A C 1
ATOM 1270 O O . PHE A 1 162 ? -8.267 2.580 12.357 1.00 91.62 162 PHE A O 1
ATOM 1277 N N . LEU A 1 163 ? -7.155 3.238 14.184 1.00 89.38 163 LEU A N 1
ATOM 1278 C CA . LEU A 1 163 ? -7.990 2.469 15.114 1.00 89.38 163 LEU A CA 1
ATOM 1279 C C . LEU A 1 163 ? -9.461 2.897 15.063 1.00 89.38 163 LEU A C 1
ATOM 1281 O O . LEU A 1 163 ? -10.335 2.047 15.238 1.00 89.38 163 LEU A O 1
ATOM 1285 N N . ALA A 1 164 ? -9.728 4.186 14.841 1.00 89.00 164 ALA A N 1
ATOM 1286 C CA . ALA A 1 164 ? -11.076 4.700 14.648 1.00 89.00 164 ALA A CA 1
ATOM 1287 C C . ALA A 1 164 ? -11.668 4.224 13.310 1.00 89.00 164 ALA A C 1
ATOM 1289 O O . ALA A 1 164 ? -12.733 3.613 13.320 1.00 89.00 164 ALA A O 1
ATOM 1290 N N . ALA A 1 165 ? -10.951 4.393 12.193 1.00 89.31 165 ALA A N 1
ATOM 1291 C CA . ALA A 1 165 ? -11.385 3.931 10.868 1.00 89.31 165 ALA A CA 1
ATOM 1292 C C . ALA A 1 165 ? -11.616 2.410 10.809 1.00 89.31 165 ALA A C 1
ATOM 1294 O O . ALA A 1 165 ? -12.599 1.942 10.236 1.00 89.31 165 ALA A O 1
ATOM 1295 N N . TYR A 1 166 ? -10.747 1.632 11.456 1.00 88.69 166 TYR A N 1
ATOM 1296 C CA . TYR A 1 166 ? -10.823 0.173 11.507 1.00 88.69 166 TYR A CA 1
ATOM 1297 C C . TYR A 1 166 ? -12.128 -0.331 12.142 1.00 88.69 166 TYR A C 1
ATOM 1299 O O . TYR A 1 166 ? -12.653 -1.369 11.742 1.00 88.69 166 TYR A O 1
ATOM 1307 N N . ASN A 1 167 ? -12.680 0.397 13.121 1.00 86.00 167 ASN A N 1
ATOM 1308 C CA . ASN A 1 167 ? -13.956 0.027 13.741 1.00 86.00 167 ASN A CA 1
ATOM 1309 C C . ASN A 1 167 ? -15.129 0.086 12.747 1.00 86.00 167 ASN A C 1
ATOM 1311 O O . ASN A 1 167 ? -16.119 -0.613 12.952 1.00 86.00 167 ASN A O 1
ATOM 1315 N N . PHE A 1 168 ? -15.013 0.888 11.685 1.00 86.19 168 PHE A N 1
ATOM 1316 C CA . PHE A 1 168 ? -16.017 1.009 10.627 1.00 86.19 168 PHE A CA 1
ATOM 1317 C C . PHE A 1 168 ? -15.719 0.094 9.439 1.00 86.19 168 PHE A C 1
ATOM 1319 O O . PHE A 1 168 ? -16.630 -0.548 8.919 1.00 86.19 168 PHE A O 1
ATOM 1326 N N . ASN A 1 169 ? -14.449 -0.016 9.036 1.00 88.12 169 ASN A N 1
ATOM 1327 C CA . ASN A 1 169 ? -14.017 -0.942 7.995 1.00 88.12 169 ASN A CA 1
ATOM 1328 C C . ASN A 1 169 ? -12.848 -1.826 8.477 1.00 88.12 169 ASN A C 1
ATOM 1330 O O . ASN A 1 169 ? -11.685 -1.420 8.380 1.00 88.12 169 ASN A O 1
ATOM 1334 N N . PRO A 1 170 ? -13.121 -3.072 8.918 1.00 88.19 170 PRO A N 1
ATOM 1335 C CA . PRO A 1 170 ? -12.091 -3.982 9.419 1.00 88.19 170 PRO A CA 1
ATOM 1336 C C . PRO A 1 170 ? -11.179 -4.551 8.319 1.00 88.19 170 PRO A C 1
ATOM 1338 O O . PRO A 1 170 ? -10.261 -5.311 8.615 1.00 88.19 170 PRO A O 1
ATOM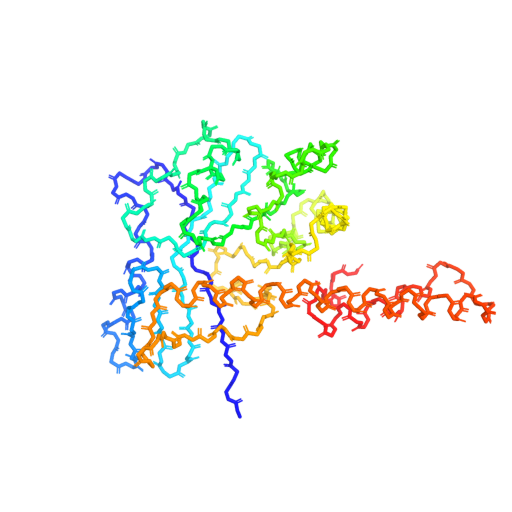 1341 N N . ASN A 1 171 ? -11.416 -4.214 7.047 1.00 89.44 171 ASN A N 1
ATOM 1342 C CA . ASN A 1 171 ? -10.550 -4.627 5.942 1.00 89.44 171 ASN A CA 1
ATOM 1343 C C . ASN A 1 171 ? -9.389 -3.655 5.685 1.00 89.44 171 ASN A C 1
ATOM 1345 O O . ASN A 1 171 ? -8.530 -3.966 4.860 1.00 89.44 171 ASN A O 1
ATOM 1349 N N . ILE A 1 172 ? -9.360 -2.497 6.355 1.00 91.69 172 ILE A N 1
ATOM 1350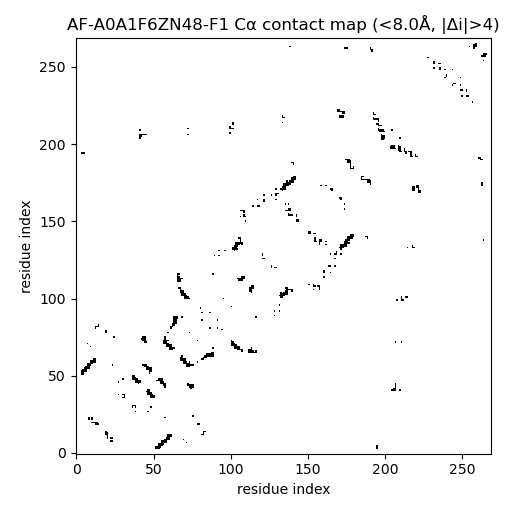 C CA . ILE A 1 172 ? -8.269 -1.524 6.238 1.00 91.69 172 ILE A CA 1
ATOM 1351 C C . ILE A 1 172 ? -7.058 -2.041 7.013 1.00 91.69 172 ILE A C 1
ATOM 1353 O O . ILE A 1 172 ? -7.146 -2.330 8.207 1.00 91.69 172 ILE A O 1
ATOM 1357 N N . ALA A 1 173 ? -5.910 -2.126 6.345 1.00 92.06 173 ALA A N 1
ATOM 1358 C CA . ALA A 1 173 ? -4.665 -2.550 6.971 1.00 92.06 173 ALA A CA 1
ATOM 1359 C C . ALA A 1 173 ? -3.889 -1.371 7.589 1.00 92.06 173 ALA A C 1
ATOM 1361 O O . ALA A 1 173 ? -3.792 -0.313 6.961 1.00 92.06 173 ALA A O 1
ATOM 1362 N N . PRO A 1 174 ? -3.264 -1.546 8.766 1.00 92.31 174 PRO A N 1
ATOM 1363 C CA . PRO A 1 174 ? -2.249 -0.615 9.236 1.00 92.31 174 PRO A CA 1
ATOM 1364 C C . PRO A 1 174 ? -0.966 -0.849 8.435 1.00 92.31 174 PRO A C 1
ATOM 1366 O O . PRO A 1 174 ? -0.428 -1.959 8.434 1.00 92.31 174 PRO A O 1
ATOM 1369 N N . VAL A 1 175 ? -0.469 0.178 7.749 1.00 90.56 175 VAL A N 1
ATOM 1370 C CA . VAL A 1 175 ? 0.746 0.078 6.927 1.00 90.56 175 VAL A CA 1
ATOM 1371 C C . VAL A 1 175 ? 1.847 1.005 7.424 1.00 90.56 175 VAL A C 1
ATOM 1373 O O . VAL A 1 175 ? 1.617 1.979 8.135 1.00 90.56 175 VAL A O 1
ATOM 1376 N N . ARG A 1 176 ? 3.076 0.651 7.081 1.00 86.44 176 ARG A N 1
ATOM 1377 C CA . ARG A 1 176 ? 4.305 1.377 7.377 1.00 86.44 176 ARG A CA 1
ATOM 1378 C C . ARG A 1 176 ? 5.048 1.602 6.072 1.00 86.44 176 ARG A C 1
ATOM 1380 O O . ARG A 1 176 ? 5.390 0.608 5.410 1.00 86.44 176 ARG A O 1
ATOM 1387 N N . PHE A 1 177 ? 5.334 2.851 5.729 1.00 84.69 177 PHE A N 1
ATOM 1388 C CA . PHE A 1 177 ? 6.184 3.164 4.590 1.00 84.69 177 PHE A CA 1
ATOM 1389 C C . PHE A 1 177 ? 7.460 3.858 5.045 1.00 84.69 177 PHE A C 1
ATOM 1391 O O . PHE A 1 177 ? 7.521 4.538 6.066 1.00 84.69 177 PHE A O 1
ATOM 1398 N N . GLY A 1 178 ? 8.537 3.576 4.313 1.00 78.62 178 GLY A N 1
ATOM 1399 C CA . GLY A 1 178 ? 9.829 4.198 4.571 1.00 78.62 178 GLY A CA 1
ATOM 1400 C C . GLY A 1 178 ? 9.905 5.630 4.074 1.00 78.62 178 GLY A C 1
ATOM 1401 O O . GLY A 1 178 ? 10.722 6.363 4.611 1.00 78.62 178 GLY A O 1
ATOM 1402 N N . ASP A 1 179 ? 9.079 5.973 3.081 1.00 78.56 179 ASP A N 1
ATOM 1403 C CA . ASP A 1 179 ? 9.008 7.299 2.461 1.00 78.56 179 ASP A CA 1
ATOM 1404 C C . ASP A 1 179 ? 10.404 7.882 2.168 1.00 78.56 179 ASP A C 1
ATOM 1406 O O . ASP A 1 179 ? 10.784 8.972 2.571 1.00 78.56 179 ASP A O 1
ATOM 1410 N N . GLY A 1 180 ? 11.254 7.027 1.587 1.00 73.31 180 GLY A N 1
ATOM 1411 C CA . GLY A 1 180 ? 12.678 7.293 1.444 1.00 73.31 180 GLY A CA 1
ATOM 1412 C C . GLY A 1 180 ? 12.980 8.071 0.170 1.00 73.31 180 GLY A C 1
ATOM 1413 O O . GLY A 1 180 ? 12.697 7.597 -0.933 1.00 73.31 180 GLY A O 1
ATOM 1414 N N . HIS A 1 181 ? 13.659 9.202 0.319 1.00 75.19 181 HIS A N 1
ATOM 1415 C CA . HIS A 1 181 ? 14.157 10.043 -0.768 1.00 75.19 181 HIS A CA 1
ATOM 1416 C C . HIS A 1 181 ? 15.627 9.755 -1.119 1.00 75.19 181 HIS A C 1
ATOM 1418 O O . HIS A 1 181 ? 16.127 10.199 -2.156 1.00 75.19 181 HIS A O 1
ATOM 1424 N N . ALA A 1 182 ? 16.323 8.971 -0.291 1.00 71.38 182 ALA A N 1
ATOM 1425 C CA . ALA A 1 182 ? 17.711 8.578 -0.464 1.00 71.38 182 ALA A CA 1
ATOM 1426 C C . ALA A 1 182 ? 17.916 7.055 -0.397 1.00 71.38 182 ALA A C 1
ATOM 1428 O O . ALA A 1 182 ? 17.207 6.307 0.274 1.00 71.38 182 ALA A O 1
ATOM 1429 N N . LEU A 1 183 ? 18.971 6.580 -1.070 1.00 68.06 183 LEU A N 1
ATOM 1430 C CA . LEU A 1 183 ? 19.279 5.150 -1.197 1.00 68.06 183 LEU A CA 1
ATOM 1431 C C . LEU A 1 183 ? 19.418 4.434 0.159 1.00 68.06 183 LEU A C 1
ATOM 1433 O O . LEU A 1 183 ? 19.027 3.276 0.286 1.00 68.06 183 LEU A O 1
ATOM 1437 N N . PHE A 1 184 ? 19.970 5.111 1.169 1.00 72.62 184 PHE A N 1
ATOM 1438 C CA . PHE A 1 184 ? 20.191 4.530 2.497 1.00 72.62 184 PHE A CA 1
ATOM 1439 C C . PHE A 1 184 ? 18.896 4.344 3.306 1.00 72.62 184 PHE A C 1
ATOM 1441 O O . PHE A 1 184 ? 18.921 3.687 4.345 1.00 72.62 184 PHE A O 1
ATOM 1448 N N . GLU A 1 185 ? 17.780 4.926 2.868 1.00 70.31 185 GLU A N 1
ATOM 1449 C CA . GLU A 1 185 ? 16.478 4.861 3.546 1.00 70.31 185 GLU A CA 1
ATOM 1450 C C . GLU A 1 185 ? 15.667 3.640 3.109 1.00 70.31 185 GLU A C 1
ATOM 1452 O O . GLU A 1 185 ? 14.791 3.169 3.841 1.00 70.31 185 GLU A O 1
ATOM 1457 N N . LEU A 1 186 ? 16.009 3.072 1.948 1.00 71.06 186 LEU A N 1
ATOM 1458 C CA . LEU A 1 186 ? 15.327 1.919 1.382 1.00 71.06 186 LEU A CA 1
ATOM 1459 C C . LEU A 1 186 ? 15.325 0.736 2.357 1.00 71.06 186 LEU A C 1
ATOM 1461 O O . LEU A 1 186 ? 16.363 0.265 2.820 1.00 71.06 186 LEU A O 1
ATOM 1465 N N . GLY A 1 187 ? 14.127 0.234 2.651 1.00 70.12 187 GLY A N 1
ATOM 1466 C CA . GLY A 1 187 ? 13.930 -0.957 3.474 1.00 70.12 187 GLY A CA 1
ATOM 1467 C C . GLY A 1 187 ? 14.082 -0.750 4.985 1.00 70.12 187 GLY A C 1
ATOM 1468 O O . GLY A 1 187 ? 13.878 -1.710 5.729 1.00 70.12 187 GLY A O 1
ATOM 1469 N N . ARG A 1 188 ? 14.390 0.464 5.471 1.00 73.56 188 ARG A N 1
ATOM 1470 C CA . ARG A 1 188 ? 14.514 0.726 6.921 1.00 73.56 188 ARG A CA 1
ATOM 1471 C C . ARG A 1 188 ? 13.185 0.582 7.654 1.00 73.56 188 ARG A C 1
ATOM 1473 O O . ARG A 1 188 ? 13.153 0.068 8.770 1.00 73.56 188 ARG A O 1
ATOM 1480 N N . ILE A 1 189 ? 12.102 1.016 7.017 1.00 78.88 189 ILE A N 1
ATOM 1481 C CA . ILE A 1 189 ? 10.729 0.855 7.492 1.00 78.88 189 ILE A CA 1
ATOM 1482 C C . ILE A 1 189 ? 9.932 0.205 6.369 1.00 78.88 189 ILE A C 1
ATOM 1484 O O . ILE A 1 189 ? 9.948 0.655 5.226 1.00 78.88 189 ILE A O 1
ATOM 1488 N N . THR A 1 190 ? 9.297 -0.916 6.694 1.00 79.94 190 THR A N 1
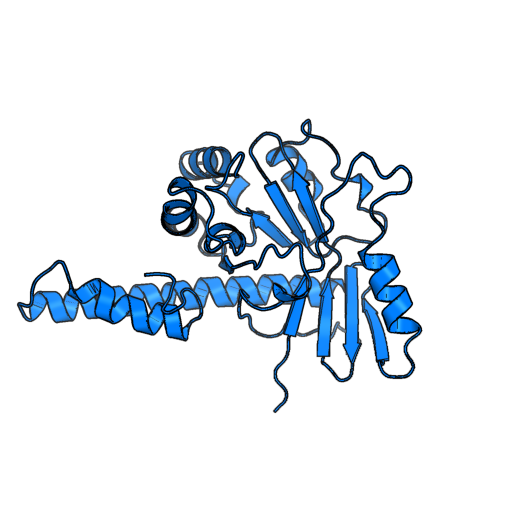ATOM 1489 C CA . THR A 1 190 ? 8.560 -1.749 5.743 1.00 79.94 190 THR A CA 1
ATOM 1490 C C . THR A 1 190 ? 7.338 -2.348 6.418 1.00 79.94 190 THR A C 1
ATOM 1492 O O . THR A 1 190 ? 7.350 -2.648 7.615 1.00 79.94 190 THR A O 1
ATOM 1495 N N . THR A 1 191 ? 6.291 -2.568 5.628 1.00 83.81 191 THR A N 1
ATOM 1496 C CA . THR A 1 191 ? 5.165 -3.406 6.039 1.00 83.81 191 THR A CA 1
ATOM 1497 C C . THR A 1 191 ? 5.469 -4.852 5.687 1.00 83.81 191 THR A C 1
ATOM 1499 O O . THR A 1 191 ? 5.773 -5.166 4.535 1.00 83.81 191 THR A O 1
ATOM 1502 N N . LYS A 1 192 ? 5.367 -5.750 6.667 1.00 81.12 192 LYS A N 1
ATOM 1503 C CA . LYS A 1 192 ? 5.454 -7.188 6.412 1.00 81.12 192 LYS A CA 1
ATOM 1504 C C . LYS A 1 192 ? 4.076 -7.700 6.023 1.00 81.12 192 LYS A C 1
ATOM 1506 O O . LYS A 1 192 ? 3.126 -7.545 6.779 1.00 81.12 192 LYS A O 1
ATOM 1511 N N . ILE A 1 193 ? 3.992 -8.320 4.856 1.00 80.88 193 ILE A N 1
ATOM 1512 C CA . ILE A 1 193 ? 2.778 -8.959 4.354 1.00 80.88 193 ILE A CA 1
ATOM 1513 C C . ILE A 1 193 ? 3.102 -10.372 3.880 1.00 80.88 193 ILE A C 1
ATOM 1515 O O . ILE A 1 193 ? 4.243 -10.668 3.513 1.00 80.88 193 ILE A O 1
ATOM 1519 N N . THR A 1 194 ? 2.097 -11.245 3.846 1.00 76.50 194 THR A N 1
ATOM 1520 C CA . THR A 1 194 ? 2.218 -12.522 3.138 1.00 76.50 194 THR A CA 1
ATOM 1521 C C . THR A 1 194 ? 2.523 -12.247 1.667 1.00 76.50 194 THR A C 1
ATOM 1523 O O . THR A 1 194 ? 1.888 -11.392 1.047 1.00 76.50 194 THR A O 1
ATOM 1526 N N . TYR A 1 195 ? 3.498 -12.954 1.097 1.00 70.69 195 TYR A N 1
ATOM 1527 C CA . TYR A 1 195 ? 3.862 -12.756 -0.303 1.00 70.69 195 TYR A CA 1
ATOM 1528 C C . TYR A 1 195 ? 2.647 -13.005 -1.214 1.00 70.69 195 TYR A C 1
ATOM 1530 O O . TYR A 1 195 ? 2.012 -14.059 -1.090 1.00 70.69 195 TYR A O 1
ATOM 1538 N N . PRO A 1 196 ? 2.304 -12.066 -2.115 1.00 69.00 196 PRO A N 1
ATOM 1539 C CA . PRO A 1 196 ? 1.168 -12.245 -3.001 1.00 69.00 196 PRO A CA 1
ATOM 1540 C C . PRO A 1 196 ? 1.470 -13.379 -3.979 1.00 69.00 196 PRO A C 1
ATOM 1542 O O . PRO A 1 196 ? 2.485 -13.370 -4.677 1.00 69.00 196 PRO A O 1
ATOM 1545 N N . GLN A 1 197 ? 0.581 -14.367 -4.051 1.00 74.00 197 GLN A N 1
ATOM 1546 C CA . GLN A 1 197 ? 0.659 -15.365 -5.112 1.00 74.00 197 GLN A CA 1
ATOM 1547 C C . GLN A 1 197 ? 0.540 -14.649 -6.463 1.00 74.00 197 GLN A C 1
ATOM 1549 O O . GLN A 1 197 ? -0.293 -13.766 -6.638 1.00 74.00 197 GLN A O 1
ATOM 1554 N N . LEU A 1 198 ? 1.402 -14.984 -7.419 1.00 73.69 198 LEU A N 1
ATOM 1555 C CA . LEU A 1 198 ? 1.415 -14.289 -8.713 1.00 73.69 198 LEU A CA 1
ATOM 1556 C C . LEU A 1 198 ? 0.695 -15.069 -9.811 1.00 73.69 198 LEU A C 1
ATOM 1558 O O . LEU A 1 198 ? 0.385 -14.495 -10.847 1.00 73.69 198 LEU A O 1
ATOM 1562 N N . GLN A 1 199 ? 0.451 -16.363 -9.598 1.00 73.25 199 GLN A N 1
ATOM 1563 C CA . GLN A 1 199 ? -0.113 -17.258 -10.605 1.00 73.25 199 GLN A CA 1
ATOM 1564 C C . GLN A 1 199 ? -1.558 -16.863 -10.938 1.00 73.25 199 GLN A C 1
ATOM 1566 O O . GLN A 1 199 ? -2.407 -16.792 -10.051 1.00 73.25 199 GLN A O 1
ATOM 1571 N N . GLY A 1 200 ? -1.818 -16.603 -12.220 1.00 63.97 200 GLY A N 1
ATOM 1572 C CA . GLY A 1 200 ? -3.163 -16.516 -12.783 1.00 63.97 200 GLY A CA 1
ATOM 1573 C C . GLY A 1 200 ? -3.737 -17.898 -13.115 1.00 63.97 200 GLY A C 1
ATOM 1574 O O . GLY A 1 200 ? -3.113 -18.924 -12.847 1.00 63.97 200 GLY A O 1
ATOM 1575 N N . GLU A 1 201 ? -4.909 -17.923 -13.754 1.00 60.03 201 GLU A N 1
ATOM 1576 C CA . GLU A 1 201 ? -5.676 -19.147 -14.065 1.00 60.03 201 GLU A CA 1
ATOM 1577 C C . GLU A 1 201 ? -4.891 -20.181 -14.896 1.00 60.03 201 GLU A C 1
ATOM 1579 O O . GLU A 1 201 ? -5.093 -21.381 -14.744 1.00 60.03 201 GLU A O 1
ATOM 1584 N N . ASN A 1 202 ? -3.914 -19.727 -15.689 1.00 61.91 202 ASN A N 1
ATOM 1585 C CA . ASN A 1 202 ? -3.063 -20.579 -16.529 1.00 61.91 202 ASN A CA 1
ATOM 1586 C C . ASN A 1 202 ? -1.709 -20.935 -15.878 1.00 61.91 202 ASN A C 1
ATOM 1588 O O . ASN A 1 202 ? -0.777 -21.345 -16.568 1.00 61.91 202 ASN A O 1
ATOM 1592 N N . GLY A 1 203 ? -1.536 -20.691 -14.574 1.00 66.12 203 GLY A N 1
ATOM 1593 C CA . GLY A 1 203 ? -0.281 -20.934 -13.844 1.00 66.12 203 GLY A CA 1
ATOM 1594 C C . GLY A 1 203 ? 0.848 -19.931 -14.136 1.00 66.12 203 GLY A C 1
ATOM 1595 O O . GLY A 1 203 ? 1.901 -19.976 -13.497 1.00 66.12 203 GLY A O 1
ATOM 1596 N N . MET A 1 204 ? 0.634 -18.995 -15.065 1.00 69.56 204 MET A N 1
ATOM 1597 C CA . MET A 1 204 ? 1.577 -17.926 -15.406 1.00 69.56 204 MET A CA 1
ATOM 1598 C C . MET A 1 204 ? 1.353 -16.686 -14.528 1.00 69.56 204 MET A C 1
ATOM 1600 O O . MET A 1 204 ? 0.205 -16.383 -14.201 1.00 69.56 204 MET A O 1
ATOM 1604 N N . PRO A 1 205 ? 2.414 -15.948 -14.147 1.00 75.44 205 PRO A N 1
ATOM 1605 C CA . PRO A 1 205 ? 2.265 -14.670 -13.460 1.00 75.44 205 PRO A CA 1
ATOM 1606 C C . PRO A 1 205 ? 1.420 -13.663 -14.258 1.00 75.44 205 PRO A C 1
ATOM 1608 O O . PRO A 1 205 ? 1.696 -13.465 -15.437 1.00 75.44 205 PRO A O 1
ATOM 1611 N N . ASN A 1 206 ? 0.433 -13.027 -13.621 1.00 82.56 206 ASN A N 1
ATOM 1612 C CA . ASN A 1 206 ? -0.454 -12.007 -14.213 1.00 82.56 206 ASN A CA 1
ATOM 1613 C C . ASN A 1 206 ? -0.553 -10.796 -13.260 1.00 82.56 206 ASN A C 1
ATOM 1615 O O . ASN A 1 206 ? -0.587 -10.976 -12.038 1.00 82.56 206 ASN A O 1
ATOM 1619 N N . GLY A 1 207 ? -0.592 -9.572 -13.802 1.00 79.75 207 GLY A N 1
ATOM 1620 C CA . GLY A 1 207 ? -0.706 -8.333 -13.026 1.00 79.75 207 GLY A CA 1
ATOM 1621 C C . GLY A 1 207 ? -1.978 -8.220 -12.179 1.00 79.75 207 GLY A C 1
ATOM 1622 O O . GLY A 1 207 ? -1.904 -7.801 -11.023 1.00 79.75 207 GLY A O 1
ATOM 1623 N N . ASP A 1 208 ? -3.131 -8.643 -12.694 1.00 83.06 208 ASP A N 1
ATOM 1624 C CA . ASP A 1 208 ? -4.402 -8.623 -11.961 1.00 83.06 208 ASP A CA 1
ATOM 1625 C C . ASP A 1 208 ? -4.394 -9.627 -10.799 1.00 83.06 208 ASP A C 1
ATOM 1627 O O . ASP A 1 208 ? -4.850 -9.315 -9.696 1.00 83.06 208 ASP A O 1
ATOM 1631 N N . ALA A 1 209 ? -3.815 -10.815 -11.008 1.00 81.88 209 ALA A N 1
ATOM 1632 C CA . ALA A 1 209 ? -3.631 -11.807 -9.949 1.00 81.88 209 ALA A CA 1
ATOM 1633 C C . ALA A 1 209 ? -2.676 -11.284 -8.865 1.00 81.88 209 ALA A C 1
ATOM 1635 O O . ALA A 1 209 ? -2.988 -11.370 -7.676 1.00 81.88 209 ALA A O 1
ATOM 1636 N N . ALA A 1 210 ? -1.553 -10.678 -9.267 1.00 82.25 210 ALA A N 1
ATOM 1637 C CA . ALA A 1 210 ? -0.598 -10.061 -8.351 1.00 82.25 210 ALA A CA 1
ATOM 1638 C C . ALA A 1 210 ? -1.262 -8.976 -7.488 1.00 82.25 210 ALA A C 1
ATOM 1640 O O . ALA A 1 210 ? -1.129 -8.986 -6.265 1.00 82.25 210 ALA A O 1
ATOM 1641 N N . LEU A 1 211 ? -2.046 -8.092 -8.106 1.00 86.25 211 LEU A N 1
ATOM 1642 C CA . LEU A 1 211 ? -2.724 -6.988 -7.432 1.00 86.25 211 LEU A CA 1
ATOM 1643 C C . LEU A 1 211 ? -3.878 -7.456 -6.528 1.00 86.25 211 LEU A C 1
ATOM 1645 O O . LEU A 1 211 ? -3.996 -7.007 -5.385 1.00 86.25 211 LEU A O 1
ATOM 1649 N N . LYS A 1 212 ? -4.693 -8.414 -6.986 1.00 86.12 212 LYS A N 1
ATOM 1650 C CA . LYS A 1 212 ? -5.719 -9.066 -6.157 1.00 86.12 212 LYS A CA 1
ATOM 1651 C C . LYS A 1 212 ? -5.093 -9.701 -4.918 1.00 86.12 212 LYS A C 1
ATOM 1653 O O . LYS A 1 212 ? -5.591 -9.512 -3.807 1.00 86.12 212 LYS A O 1
ATOM 1658 N N . ASN A 1 213 ? -3.990 -10.422 -5.100 1.00 83.19 213 ASN A N 1
ATOM 1659 C CA . ASN A 1 213 ? -3.305 -11.091 -4.004 1.00 83.19 213 ASN A CA 1
ATOM 1660 C C . ASN A 1 213 ? -2.571 -10.105 -3.091 1.00 83.19 213 ASN A C 1
ATOM 1662 O O . ASN A 1 213 ? -2.555 -10.333 -1.888 1.00 83.19 213 ASN A O 1
ATOM 1666 N N . LEU A 1 214 ? -2.080 -8.971 -3.602 1.00 86.81 214 LEU A N 1
ATOM 1667 C CA . LEU A 1 214 ? -1.564 -7.875 -2.778 1.00 86.81 214 LEU A CA 1
ATOM 1668 C C . LEU A 1 214 ? -2.643 -7.356 -1.818 1.00 86.81 214 LEU A C 1
ATOM 1670 O O . LEU A 1 214 ? -2.421 -7.305 -0.608 1.00 86.81 214 LEU A O 1
ATOM 1674 N N . LYS A 1 215 ? -3.836 -7.033 -2.335 1.00 87.75 215 LYS A N 1
ATOM 1675 C CA . LYS A 1 215 ? -4.972 -6.585 -1.508 1.00 87.75 215 LYS A CA 1
ATOM 1676 C C . LYS A 1 215 ? -5.380 -7.650 -0.495 1.00 87.75 215 LYS A C 1
ATOM 1678 O O . LYS A 1 215 ? -5.675 -7.324 0.651 1.00 87.75 215 LYS A O 1
ATOM 1683 N N . ASN A 1 216 ? -5.367 -8.922 -0.893 1.00 87.81 216 ASN A N 1
ATOM 1684 C CA . ASN A 1 216 ? -5.640 -10.024 0.022 1.00 87.81 216 ASN A CA 1
ATOM 1685 C C . ASN A 1 216 ? -4.604 -10.106 1.154 1.00 87.81 216 ASN A C 1
ATOM 1687 O O . ASN A 1 216 ? -4.983 -10.255 2.310 1.00 87.81 216 ASN A O 1
ATOM 1691 N N . SER A 1 217 ? -3.316 -9.931 0.854 1.00 87.50 217 SER A N 1
ATOM 1692 C CA . SER A 1 217 ? -2.264 -9.914 1.872 1.00 87.50 217 SER A CA 1
ATOM 1693 C C . SER A 1 217 ? -2.438 -8.777 2.884 1.00 87.50 217 SER A C 1
ATOM 1695 O O . SER A 1 217 ? -2.211 -8.984 4.074 1.00 87.50 217 SER A O 1
ATOM 1697 N N . PHE A 1 218 ? -2.905 -7.600 2.454 1.00 90.31 218 PHE A N 1
ATOM 1698 C CA . PHE A 1 218 ? -3.251 -6.513 3.378 1.00 90.31 218 PHE A CA 1
ATOM 1699 C C . PHE A 1 218 ? -4.504 -6.818 4.212 1.00 90.31 218 PHE A C 1
ATOM 1701 O O . PHE A 1 218 ? -4.520 -6.530 5.405 1.00 90.31 218 PHE A O 1
ATOM 1708 N N . ARG A 1 219 ? -5.524 -7.479 3.651 1.00 89.38 219 ARG A N 1
ATOM 1709 C CA . ARG A 1 219 ? -6.687 -7.948 4.435 1.00 89.38 219 ARG A CA 1
ATOM 1710 C C . ARG A 1 219 ? -6.302 -8.983 5.494 1.00 89.38 219 ARG A C 1
ATOM 1712 O O . ARG A 1 219 ? -6.839 -8.962 6.603 1.00 89.38 219 ARG A O 1
ATOM 1719 N N . ILE A 1 220 ? -5.360 -9.871 5.171 1.00 87.19 220 ILE A N 1
ATOM 1720 C CA . ILE A 1 220 ? -4.785 -10.814 6.138 1.00 87.19 220 ILE A CA 1
ATOM 1721 C C . ILE A 1 220 ? -4.075 -10.036 7.249 1.00 87.19 220 ILE A C 1
ATOM 1723 O O . ILE A 1 220 ? -4.381 -10.260 8.416 1.00 87.19 220 ILE A O 1
ATOM 1727 N N . LEU A 1 221 ? -3.226 -9.062 6.904 1.00 86.31 221 LEU A N 1
ATOM 1728 C CA . LEU A 1 221 ? -2.559 -8.199 7.885 1.00 86.31 221 LEU A CA 1
ATOM 1729 C C . LEU A 1 221 ? -3.562 -7.474 8.805 1.00 86.31 221 LEU A C 1
ATOM 1731 O O . LEU A 1 221 ? -3.371 -7.436 10.020 1.00 86.31 221 LEU A O 1
ATOM 1735 N N . ALA A 1 222 ? -4.653 -6.939 8.251 1.00 88.12 222 ALA A N 1
ATOM 1736 C CA . ALA A 1 222 ? -5.728 -6.310 9.020 1.00 88.12 222 ALA A CA 1
ATOM 1737 C C . ALA A 1 222 ? -6.379 -7.298 10.013 1.00 88.12 222 ALA A C 1
ATOM 1739 O O . ALA A 1 222 ? -6.596 -6.982 11.185 1.00 88.12 222 ALA A O 1
ATOM 1740 N N . SER A 1 223 ? -6.614 -8.536 9.571 1.00 85.62 223 SER A N 1
ATOM 1741 C CA . SER A 1 223 ? -7.176 -9.604 10.406 1.00 85.62 223 SER A CA 1
ATOM 1742 C C . SER A 1 223 ? -6.214 -10.045 11.517 1.00 85.62 223 SER A C 1
ATOM 1744 O O . SER A 1 223 ? -6.630 -10.241 12.661 1.00 85.62 223 SER A O 1
ATOM 1746 N N . GLU A 1 224 ? -4.920 -10.162 11.216 1.00 84.69 224 GLU A N 1
ATOM 1747 C CA . GLU A 1 224 ? -3.877 -10.478 12.200 1.00 84.69 224 GLU A CA 1
ATOM 1748 C C . GLU A 1 224 ? -3.763 -9.385 13.268 1.00 84.69 224 GLU A C 1
ATOM 1750 O O . GLU A 1 224 ? -3.654 -9.691 14.460 1.00 84.69 224 GLU A O 1
ATOM 1755 N N . PHE A 1 225 ? -3.877 -8.116 12.866 1.00 82.06 225 PHE A N 1
ATOM 1756 C CA . PHE A 1 225 ? -3.932 -6.988 13.791 1.00 82.06 225 PHE A CA 1
ATOM 1757 C C . PHE A 1 225 ? -5.105 -7.113 14.779 1.00 82.06 225 PHE A C 1
ATOM 1759 O O . PHE A 1 225 ? -4.942 -6.878 15.979 1.00 82.06 225 PHE A O 1
ATOM 1766 N N . LEU A 1 226 ? -6.285 -7.538 14.315 1.00 77.06 226 LEU A N 1
ATOM 1767 C CA . LEU A 1 226 ? -7.447 -7.747 15.183 1.00 77.06 226 LEU A CA 1
ATOM 1768 C C . LEU A 1 226 ? -7.229 -8.861 16.201 1.00 77.06 226 LEU A C 1
ATOM 1770 O O . LEU A 1 226 ? -7.582 -8.695 17.372 1.00 77.06 226 LEU A O 1
ATOM 1774 N N . VAL A 1 227 ? -6.684 -9.997 15.759 1.00 78.81 227 VAL A N 1
ATOM 1775 C CA . VAL A 1 227 ? -6.364 -11.117 16.652 1.00 78.81 227 VAL A CA 1
ATOM 1776 C C . VAL A 1 227 ? -5.408 -10.631 17.733 1.00 78.81 227 VAL A C 1
ATOM 1778 O O . VAL A 1 227 ? -5.691 -10.796 18.918 1.00 78.81 227 VAL A O 1
ATOM 1781 N N . ALA A 1 228 ? -4.350 -9.928 17.334 1.00 75.69 228 ALA A N 1
ATOM 1782 C CA . ALA A 1 228 ? -3.376 -9.356 18.248 1.00 75.69 228 ALA A CA 1
ATOM 1783 C C . ALA A 1 228 ? -4.012 -8.407 19.274 1.00 75.69 228 ALA A C 1
ATOM 1785 O O . ALA A 1 228 ? -3.773 -8.534 20.476 1.00 75.69 228 ALA A O 1
ATOM 1786 N N . ARG A 1 229 ? -4.883 -7.498 18.823 1.00 72.44 229 ARG A N 1
ATOM 1787 C CA . ARG A 1 229 ? -5.587 -6.546 19.692 1.00 72.44 229 ARG A CA 1
ATOM 1788 C C . ARG A 1 229 ? -6.536 -7.243 20.669 1.00 72.44 229 ARG A C 1
ATOM 1790 O O . ARG A 1 229 ? -6.585 -6.874 21.842 1.00 72.44 229 ARG A O 1
ATOM 1797 N N . LYS A 1 230 ? -7.275 -8.262 20.217 1.00 76.00 230 LYS A N 1
ATOM 1798 C CA . LYS A 1 230 ? -8.146 -9.072 21.086 1.00 76.00 230 LYS A CA 1
ATOM 1799 C C . LYS A 1 230 ? -7.328 -9.811 22.141 1.00 76.00 230 LYS A C 1
ATOM 1801 O O . LYS A 1 230 ? -7.685 -9.762 23.314 1.00 76.00 230 LYS A O 1
ATOM 1806 N N . THR A 1 231 ? -6.218 -10.436 21.748 1.00 73.25 231 THR A N 1
ATOM 1807 C CA . THR A 1 231 ? -5.304 -11.111 22.678 1.00 73.25 231 THR A CA 1
ATOM 1808 C C . THR A 1 231 ? -4.740 -10.136 23.709 1.00 73.25 231 THR A C 1
ATOM 1810 O O . THR A 1 231 ? -4.784 -10.434 24.900 1.00 73.25 231 THR A O 1
ATOM 1813 N N . ALA A 1 232 ? -4.284 -8.954 23.285 1.00 71.38 232 ALA A N 1
ATOM 1814 C CA . ALA A 1 232 ? -3.799 -7.919 24.195 1.00 71.38 232 ALA A CA 1
ATOM 1815 C C . ALA A 1 232 ? -4.886 -7.473 25.188 1.00 71.38 232 ALA A C 1
ATOM 1817 O O . ALA A 1 232 ? -4.630 -7.428 26.385 1.00 71.38 232 ALA A O 1
ATOM 1818 N N . SER A 1 233 ? -6.121 -7.249 24.725 1.00 71.31 233 SER A N 1
ATOM 1819 C CA . SER A 1 233 ? -7.241 -6.868 25.598 1.00 71.31 233 SER A CA 1
ATOM 1820 C C . SER A 1 233 ? -7.611 -7.956 26.615 1.00 71.31 233 SER A C 1
ATOM 1822 O O . SER A 1 233 ? -7.916 -7.646 27.766 1.00 71.31 233 SER A O 1
ATOM 1824 N N . VAL A 1 234 ? -7.573 -9.237 26.225 1.00 72.88 234 VAL A N 1
ATOM 1825 C CA . VAL A 1 234 ? -7.796 -10.359 27.155 1.00 72.88 234 VAL A CA 1
ATOM 1826 C C . VAL A 1 234 ? -6.691 -10.413 28.207 1.00 72.88 234 VAL A C 1
ATOM 1828 O O . VAL A 1 234 ? -6.991 -10.577 29.390 1.00 72.88 234 VAL A O 1
ATOM 1831 N N . LEU A 1 235 ? -5.432 -10.232 27.804 1.00 67.12 235 LEU A N 1
ATOM 1832 C CA . LEU A 1 235 ? -4.296 -10.196 28.725 1.00 67.12 235 LEU A CA 1
ATOM 1833 C C . LEU A 1 235 ? -4.392 -9.008 29.689 1.00 67.12 235 LEU A C 1
ATOM 1835 O O . LEU A 1 235 ? -4.244 -9.201 30.889 1.00 67.12 235 LEU A O 1
ATOM 1839 N N . GLU A 1 236 ? -4.730 -7.813 29.201 1.00 66.50 236 GLU A N 1
ATOM 1840 C CA . GLU A 1 236 ? -4.967 -6.630 30.038 1.00 66.50 236 GLU A CA 1
ATOM 1841 C C . GLU A 1 236 ? -6.078 -6.858 31.062 1.00 66.50 236 GLU A C 1
ATOM 1843 O O . GLU A 1 236 ? -5.896 -6.539 32.234 1.00 66.50 236 GLU A O 1
ATOM 1848 N N . LYS A 1 237 ? -7.211 -7.448 30.655 1.00 68.94 237 LYS A N 1
ATOM 1849 C CA . LYS A 1 237 ? -8.304 -7.783 31.580 1.00 68.94 237 LYS A CA 1
ATOM 1850 C C . LYS A 1 237 ? -7.867 -8.807 32.620 1.00 68.94 237 LYS A C 1
ATOM 1852 O O . LYS A 1 237 ? -8.121 -8.595 33.797 1.00 68.94 237 LYS A O 1
ATOM 1857 N N . THR A 1 238 ? -7.182 -9.867 32.190 1.00 66.62 238 THR A N 1
ATOM 1858 C CA . THR A 1 238 ? -6.703 -10.950 33.066 1.00 66.62 238 THR A CA 1
ATOM 1859 C C . THR A 1 238 ? -5.706 -10.425 34.102 1.00 66.62 238 THR A C 1
ATOM 1861 O O . THR A 1 238 ? -5.810 -10.746 35.284 1.00 66.62 238 THR A O 1
ATOM 1864 N N . VAL A 1 239 ? -4.772 -9.567 33.684 1.00 60.66 239 VAL A N 1
ATOM 1865 C CA . VAL A 1 239 ? -3.786 -8.936 34.574 1.00 60.66 239 VAL A CA 1
ATOM 1866 C C . VAL A 1 239 ? -4.430 -7.862 35.457 1.00 60.66 239 VAL A C 1
ATOM 1868 O O . VAL A 1 239 ? -4.105 -7.773 36.638 1.00 60.66 239 VAL A O 1
ATOM 1871 N N . GLY A 1 240 ? -5.388 -7.096 34.931 1.00 57.19 240 GLY A N 1
ATOM 1872 C CA . GLY A 1 240 ? -6.170 -6.124 35.698 1.00 57.19 240 GLY A CA 1
ATOM 1873 C C . GLY A 1 240 ? -6.973 -6.780 36.826 1.00 57.19 240 GLY A C 1
ATOM 1874 O O . GLY A 1 240 ? -6.977 -6.278 37.947 1.00 57.19 240 GLY A O 1
ATOM 1875 N N . THR A 1 241 ? -7.563 -7.957 36.584 1.00 57.66 241 THR A N 1
ATOM 1876 C CA . THR A 1 241 ? -8.205 -8.770 37.635 1.00 57.66 241 THR A CA 1
ATOM 1877 C C . THR A 1 241 ? -7.224 -9.358 38.654 1.00 57.66 241 THR A C 1
ATOM 1879 O O . THR A 1 241 ? -7.645 -9.716 39.749 1.00 57.66 241 THR A O 1
ATOM 1882 N N . LEU A 1 242 ? -5.926 -9.423 38.334 1.00 53.75 242 LEU A N 1
ATOM 1883 C CA . LEU A 1 242 ? -4.861 -9.883 39.236 1.00 53.75 242 LEU A CA 1
ATOM 1884 C C . LEU A 1 242 ? -4.215 -8.742 40.054 1.00 53.75 242 LEU A C 1
ATOM 1886 O O . LEU A 1 242 ? -3.241 -8.976 40.765 1.00 53.75 242 LEU A O 1
ATOM 1890 N N . GLY A 1 243 ? -4.768 -7.522 40.014 1.00 44.94 243 GLY A N 1
ATOM 1891 C CA . GLY A 1 243 ? -4.464 -6.467 40.991 1.00 44.94 243 GLY A CA 1
ATOM 1892 C C . GLY A 1 243 ? -3.185 -5.651 40.756 1.00 44.94 243 GLY A C 1
ATOM 1893 O O . GLY A 1 243 ? -2.708 -5.008 41.688 1.00 44.94 243 GLY A O 1
ATOM 1894 N N . ALA A 1 244 ? -2.628 -5.620 39.539 1.00 47.03 244 ALA A N 1
ATOM 1895 C CA . ALA A 1 244 ? -1.416 -4.848 39.238 1.00 47.03 244 ALA A CA 1
ATOM 1896 C C . ALA A 1 244 ? -1.690 -3.575 38.404 1.00 47.03 244 ALA A C 1
ATOM 1898 O O . ALA A 1 244 ? -2.003 -3.640 37.220 1.00 47.03 244 ALA A O 1
ATOM 1899 N N . VAL A 1 245 ? -1.532 -2.415 39.056 1.00 47.34 245 VAL A N 1
ATOM 1900 C CA . VAL A 1 245 ? -1.188 -1.068 38.538 1.00 47.34 245 VAL A CA 1
ATOM 1901 C C . VAL A 1 245 ? -1.588 -0.771 37.076 1.00 47.34 245 VAL A C 1
ATOM 1903 O O . VAL A 1 245 ? -0.844 -0.992 36.118 1.00 47.34 245 VAL A O 1
ATOM 1906 N N . HIS A 1 246 ? -2.756 -0.146 36.933 1.00 46.88 246 HIS A N 1
ATOM 1907 C CA . HIS A 1 246 ? -3.522 0.056 35.697 1.00 46.88 246 HIS A CA 1
ATOM 1908 C C . HIS A 1 246 ? -2.909 0.933 34.582 1.00 46.88 246 HIS A C 1
ATOM 1910 O O . HIS A 1 246 ? -3.543 1.094 33.541 1.00 46.88 246 HIS A O 1
ATOM 1916 N N . HIS A 1 247 ? -1.701 1.487 34.731 1.00 47.22 247 HIS A N 1
ATOM 1917 C CA . HIS A 1 247 ? -1.139 2.414 33.730 1.00 47.22 247 HIS A CA 1
ATOM 1918 C C . HIS A 1 247 ? 0.174 1.968 33.065 1.00 47.22 247 HIS A C 1
ATOM 1920 O O . HIS A 1 247 ? 0.548 2.541 32.044 1.00 47.22 247 HIS A O 1
ATOM 1926 N N . GLY A 1 248 ? 0.844 0.925 33.572 1.00 47.50 248 GLY A N 1
ATOM 1927 C CA . GLY A 1 248 ? 2.108 0.424 33.002 1.00 47.50 248 GLY A CA 1
ATOM 1928 C C . GLY A 1 248 ? 1.999 -0.890 32.219 1.00 47.50 248 GLY A C 1
ATOM 1929 O O . GLY A 1 248 ? 2.851 -1.182 31.383 1.00 47.50 248 GLY A O 1
ATOM 1930 N N . PHE A 1 249 ? 0.956 -1.688 32.471 1.00 47.12 249 PHE A N 1
ATOM 1931 C CA . PHE A 1 249 ? 0.917 -3.091 32.039 1.00 47.12 249 PHE A CA 1
ATOM 1932 C C . PHE A 1 249 ? 0.366 -3.330 30.627 1.00 47.12 249 PHE A C 1
ATOM 1934 O O . PHE A 1 249 ? 0.825 -4.262 29.967 1.00 47.12 249 PHE A O 1
ATOM 1941 N N . SER A 1 250 ? -0.542 -2.482 30.123 1.00 49.81 250 SER A N 1
ATOM 1942 C CA . SER A 1 250 ? -1.004 -2.570 28.724 1.00 49.81 250 SER A CA 1
ATOM 1943 C C . SER A 1 250 ? 0.175 -2.470 27.757 1.00 49.81 250 SER A C 1
ATOM 1945 O O . SER A 1 250 ? 0.325 -3.284 26.850 1.00 49.81 250 SER A O 1
ATOM 1947 N N . TRP A 1 251 ? 1.100 -1.550 28.031 1.00 52.88 251 TRP A N 1
ATOM 1948 C CA . TRP A 1 251 ? 2.300 -1.323 27.232 1.00 52.88 251 TRP A CA 1
ATOM 1949 C C . TRP A 1 251 ? 3.260 -2.515 27.218 1.00 52.88 251 TRP A C 1
ATOM 1951 O O . TRP A 1 251 ? 3.829 -2.811 26.173 1.00 52.88 251 TRP A O 1
ATOM 1961 N N . LEU A 1 252 ? 3.411 -3.237 28.332 1.00 52.00 252 LEU A N 1
ATOM 1962 C CA . LEU A 1 252 ? 4.286 -4.415 28.423 1.00 52.00 252 LEU A CA 1
ATOM 1963 C C . LEU A 1 252 ? 3.790 -5.603 27.590 1.00 52.00 252 LEU A C 1
ATOM 1965 O O . LEU A 1 252 ? 4.596 -6.438 27.192 1.00 52.00 252 LEU A O 1
ATOM 1969 N N . VAL A 1 253 ? 2.490 -5.665 27.293 1.00 54.91 253 VAL A N 1
ATOM 1970 C CA . VAL A 1 253 ? 1.892 -6.704 26.441 1.00 54.91 253 VAL A CA 1
ATOM 1971 C C . VAL A 1 253 ? 1.781 -6.233 24.990 1.00 54.91 253 VAL A C 1
ATOM 1973 O O . VAL A 1 253 ? 2.094 -6.983 24.062 1.00 54.91 253 VAL A O 1
ATOM 1976 N N . TYR A 1 254 ? 1.386 -4.975 24.781 1.00 55.38 254 TYR A N 1
ATOM 1977 C CA . TYR A 1 254 ? 1.222 -4.399 23.448 1.00 55.38 254 TYR A CA 1
ATOM 1978 C C . TYR A 1 254 ? 2.565 -4.215 22.737 1.00 55.38 254 TYR A C 1
ATOM 1980 O O . TYR A 1 254 ? 2.652 -4.446 21.536 1.00 55.38 254 TYR A O 1
ATOM 1988 N N . ARG A 1 255 ? 3.632 -3.853 23.464 1.00 61.19 255 ARG A N 1
ATOM 1989 C CA . ARG A 1 255 ? 4.957 -3.579 22.889 1.00 61.19 255 ARG A CA 1
ATOM 1990 C C . ARG A 1 255 ? 5.613 -4.815 22.266 1.00 61.19 255 ARG A C 1
ATOM 1992 O O . ARG A 1 255 ? 5.942 -4.737 21.084 1.00 61.19 255 ARG A O 1
ATOM 1999 N N . PRO A 1 256 ? 5.756 -5.966 22.951 1.00 58.44 256 PRO A N 1
ATOM 2000 C CA . PRO A 1 256 ? 6.326 -7.164 22.336 1.00 58.44 256 PRO A CA 1
ATOM 2001 C C . PRO A 1 256 ? 5.497 -7.665 21.154 1.00 58.44 256 PRO A C 1
ATOM 2003 O O . PRO A 1 256 ? 6.055 -8.149 20.174 1.00 58.44 256 PRO A O 1
ATOM 2006 N N . LEU A 1 257 ? 4.169 -7.534 21.221 1.00 57.81 257 LEU A N 1
ATOM 2007 C CA . LEU A 1 257 ? 3.268 -7.983 20.164 1.00 57.81 257 LEU A CA 1
ATOM 2008 C C . LEU A 1 257 ? 3.319 -7.062 18.939 1.00 57.81 257 LEU A C 1
ATOM 2010 O O . LEU A 1 257 ? 3.471 -7.548 17.820 1.00 57.81 257 LEU A O 1
ATOM 2014 N N . ALA A 1 258 ? 3.289 -5.744 19.147 1.00 55.53 258 ALA A N 1
ATOM 2015 C CA . ALA A 1 258 ? 3.499 -4.751 18.100 1.00 55.53 258 ALA A CA 1
ATOM 2016 C C . ALA A 1 258 ? 4.894 -4.883 17.472 1.00 55.53 258 ALA A C 1
ATOM 2018 O O . ALA A 1 258 ? 5.021 -4.774 16.255 1.00 55.53 258 ALA A O 1
ATOM 2019 N N . MET A 1 259 ? 5.929 -5.200 18.259 1.00 61.66 259 MET A N 1
ATOM 2020 C CA . MET A 1 259 ? 7.271 -5.496 17.745 1.00 61.66 259 MET A CA 1
ATOM 2021 C C . MET A 1 259 ? 7.325 -6.807 16.955 1.00 61.66 259 MET A C 1
ATOM 2023 O O . MET A 1 259 ? 7.903 -6.846 15.868 1.00 61.66 259 MET A O 1
ATOM 2027 N N . LYS A 1 260 ? 6.677 -7.874 17.441 1.00 55.62 260 LYS A N 1
ATOM 2028 C CA . LYS A 1 260 ? 6.622 -9.183 16.770 1.00 55.62 260 LYS A CA 1
ATOM 2029 C C . LYS A 1 260 ? 5.891 -9.117 15.430 1.00 55.62 260 LYS A C 1
ATOM 2031 O O . LYS A 1 260 ? 6.341 -9.720 14.459 1.00 55.62 260 LYS A O 1
ATOM 2036 N N . LEU A 1 261 ? 4.799 -8.360 15.373 1.00 51.41 261 LEU A N 1
ATOM 2037 C CA . LEU A 1 261 ? 4.031 -8.112 14.150 1.00 51.41 261 LEU A CA 1
ATOM 2038 C C . LEU A 1 261 ? 4.688 -7.059 13.249 1.00 51.41 261 LEU A C 1
ATOM 2040 O O . LEU A 1 261 ? 4.206 -6.792 12.155 1.00 51.41 261 LEU A O 1
ATOM 2044 N N . GLY A 1 262 ? 5.795 -6.454 13.693 1.00 53.62 262 GLY A N 1
ATOM 2045 C CA . GLY A 1 262 ? 6.470 -5.393 12.960 1.00 53.62 262 GLY A CA 1
ATOM 2046 C C . GLY A 1 262 ? 5.610 -4.142 12.789 1.00 53.62 262 GLY A C 1
ATOM 2047 O O . GLY A 1 262 ? 5.855 -3.391 11.856 1.00 53.62 262 GLY A O 1
ATOM 2048 N N . ILE A 1 263 ? 4.625 -3.917 13.660 1.00 51.94 263 ILE A N 1
ATOM 2049 C CA . ILE A 1 263 ? 3.799 -2.704 13.715 1.00 51.94 263 ILE A CA 1
ATOM 2050 C C . ILE A 1 263 ? 4.618 -1.550 14.305 1.00 51.94 263 ILE A C 1
ATOM 2052 O O . ILE A 1 263 ? 4.511 -0.427 13.830 1.00 51.94 263 ILE A O 1
ATOM 2056 N N . MET A 1 264 ? 5.471 -1.836 15.295 1.00 50.50 264 MET A N 1
ATOM 2057 C CA . MET A 1 264 ? 6.353 -0.853 15.935 1.00 50.50 264 MET A CA 1
ATOM 2058 C C . MET A 1 264 ? 7.771 -1.413 16.118 1.00 50.50 264 MET A C 1
ATOM 2060 O O . MET A 1 264 ? 7.957 -2.619 16.254 1.00 50.50 264 MET A O 1
ATOM 2064 N N . THR A 1 265 ? 8.789 -0.560 16.119 1.00 56.44 265 THR A N 1
ATOM 2065 C CA . THR A 1 265 ? 10.162 -0.884 16.526 1.00 56.44 265 THR A CA 1
ATOM 2066 C C . THR A 1 265 ? 10.425 -0.473 17.969 1.00 56.44 265 THR A C 1
ATOM 2068 O O . THR A 1 265 ? 9.654 0.254 18.590 1.00 56.44 265 THR A O 1
ATOM 2071 N N . GLU A 1 266 ? 11.554 -0.923 18.512 1.00 56.88 266 GLU A N 1
ATOM 2072 C CA . GLU A 1 266 ? 12.001 -0.541 19.851 1.00 56.88 266 GLU A CA 1
ATOM 2073 C C . GLU A 1 266 ? 12.211 0.977 20.000 1.00 56.88 266 GLU A C 1
ATOM 2075 O O . GLU A 1 266 ? 12.065 1.487 21.108 1.00 56.88 266 GLU A O 1
ATOM 2080 N N . LYS A 1 267 ? 12.484 1.673 18.883 1.00 47.16 267 LYS A N 1
ATOM 2081 C CA . LYS A 1 267 ? 12.697 3.126 18.780 1.00 47.16 267 LYS A CA 1
ATOM 2082 C C . LYS A 1 267 ? 11.410 3.939 18.605 1.00 47.16 267 LYS A C 1
ATOM 2084 O O . LYS A 1 267 ? 11.476 5.161 18.570 1.00 47.16 267 LYS A O 1
ATOM 2089 N N . ASP A 1 268 ? 10.264 3.277 18.465 1.00 47.12 268 ASP A N 1
ATOM 2090 C CA . ASP A 1 268 ? 8.959 3.928 18.273 1.00 47.12 268 ASP A CA 1
ATOM 2091 C C . ASP A 1 268 ? 8.309 4.328 19.613 1.00 47.12 268 ASP A C 1
ATOM 2093 O O . ASP A 1 268 ? 7.170 4.796 19.637 1.00 47.12 268 ASP A O 1
ATOM 2097 N N . TRP A 1 269 ? 9.033 4.105 20.715 1.00 50.38 269 TRP A N 1
ATOM 2098 C CA . TRP A 1 269 ? 8.658 4.334 22.108 1.00 50.38 269 TRP A CA 1
ATOM 2099 C C . TRP A 1 269 ? 9.504 5.454 22.703 1.00 50.38 269 TRP A C 1
ATOM 2101 O O . TRP A 1 269 ? 8.921 6.288 23.431 1.00 50.38 269 TRP A O 1
#

Sequence (269 aa):
MGSWAVIGITSIGDDRCPHGDRRFERFADSAKKSRKYNVRDLDGRAILVQPGNIVVYNSIEAELREGSVLVVGLQRDTTNLISGREVNHDNLFSSIDGKGYAAFLVHPCHMNGSRTYLEEAINNSSNHQLNNITGIEVVNGEAYFPLPWEYRKANKNALNLFLAAYNFNPNIAPVRFGDGHALFELGRITTKITYPQLQGENGMPNGDAALKNLKNSFRILASEFLVARKTASVLEKTVGTLGAVHHGFSWLVYRPLAMKLGIMTEKDW